Protein AF-A0A2N3GAR2-F1 (afdb_monomer)

pLDDT: mean 76.85, std 23.76, range [30.92, 98.62]

Sequence (219 aa):
MNLSKLIAALVAAAVTAAIFAPATLAVPARAKSQRHRASERLEIPKDPAALAASNTDMPHDAGLPGDGSNNLQFDLFRDGDIILGFDAWTVGHAGVLDGTRNISAYTYCVWSAIKSGAACVTLEQGGKYRHYDWAFGLYVPGTTLAQRSAARRFVSYQAGEPYVLASAKTDFTRWYCSKLPWAGYKSQASRDLDSNGGYWVTPADLYNDAETRVFAAAN

Solvent-accessible surface area (backbone atoms only — not comparable to full-atom values): 12501 Å² total; per-residue (Å²): 133,84,89,68,84,83,84,78,84,90,88,86,90,80,90,76,88,81,74,84,70,80,82,76,78,73,73,63,71,72,64,55,61,57,55,50,59,65,66,66,67,54,88,70,77,74,54,72,77,58,47,72,72,66,74,58,75,78,65,89,76,52,79,51,90,64,88,45,42,30,74,63,77,68,85,84,65,43,45,34,26,36,38,38,27,30,42,67,87,50,77,46,42,25,22,24,26,40,39,92,46,65,79,49,49,86,29,66,19,22,42,28,31,40,93,48,85,86,46,9,19,39,71,37,38,49,47,60,45,28,59,15,18,32,26,36,32,31,42,56,75,99,57,52,68,67,31,27,41,41,14,36,47,53,46,61,72,44,58,37,42,45,54,36,82,88,45,51,73,85,41,92,77,42,30,30,22,31,44,44,48,31,51,15,32,38,74,48,60,74,39,78,46,41,58,80,71,58,70,61,46,46,37,60,21,45,65,69,9,92,57,39,42,67,65,44,74,26,85

Foldseek 3Di:
DDDDDDDDDDDDDDDDPPDPDPPPPPPPPVVVVLVVVLVVPPDDPLDVVLQVVLPPPDPPQCCDDFPQFKDWDCPNDHQLKKKWAAANPDLTFIWGFQRSQSPDQQTQGTFFADQDPQWGGGTDRNVNSRRGRKMFIKDFPPDDSQLSNQLNVQSVVCTRQEADPPDWLPDPRYDHGQSSSQVSCCVRVVDHQAQPPDRDRTSSSNSNGPRMGTSIMID

Structure (mmCIF, N/CA/C/O backbone):
data_AF-A0A2N3GAR2-F1
#
_entry.id   AF-A0A2N3GAR2-F1
#
loop_
_atom_site.group_PDB
_atom_site.id
_atom_site.type_symbol
_atom_site.label_atom_id
_atom_site.label_alt_id
_atom_site.label_comp_id
_atom_site.label_asym_id
_atom_site.label_entity_id
_atom_site.label_seq_id
_atom_site.pdbx_PDB_ins_code
_atom_site.Cartn_x
_atom_site.Cartn_y
_atom_site.Cartn_z
_atom_site.occupancy
_atom_site.B_iso_or_equiv
_atom_site.auth_seq_id
_atom_site.auth_comp_id
_atom_site.auth_asym_id
_atom_site.auth_atom_id
_atom_site.pdbx_PDB_model_num
ATOM 1 N N . MET A 1 1 ? -12.489 67.174 -44.730 1.00 49.25 1 MET A N 1
ATOM 2 C CA . MET A 1 1 ? -11.830 66.901 -43.434 1.00 49.25 1 MET A CA 1
ATOM 3 C C . MET A 1 1 ? -12.848 66.218 -42.529 1.00 49.25 1 MET A C 1
ATOM 5 O O . MET A 1 1 ? -13.965 66.704 -42.477 1.00 49.25 1 MET A O 1
ATOM 9 N N . ASN A 1 2 ? -12.477 65.094 -41.907 1.00 40.31 2 ASN A N 1
ATOM 10 C CA . ASN A 1 2 ? -13.240 64.275 -40.946 1.00 40.31 2 ASN A CA 1
ATOM 11 C C . ASN A 1 2 ? -14.696 63.917 -41.304 1.00 40.31 2 ASN A C 1
ATOM 13 O O . ASN A 1 2 ? -15.652 64.616 -40.980 1.00 40.31 2 ASN A O 1
ATOM 17 N N . LEU A 1 3 ? -14.829 62.745 -41.931 1.00 38.38 3 LEU A N 1
ATOM 18 C CA . LEU A 1 3 ? -16.088 62.139 -42.344 1.00 38.38 3 LEU A CA 1
ATOM 19 C C . LEU A 1 3 ? -16.893 61.628 -41.129 1.00 38.38 3 LEU A C 1
ATOM 21 O O . LEU A 1 3 ? -16.597 60.590 -40.544 1.00 38.38 3 LEU A O 1
ATOM 25 N N . SER A 1 4 ? -17.927 62.395 -40.785 1.00 38.91 4 SER A N 1
ATOM 26 C CA . SER A 1 4 ? -19.240 61.919 -40.326 1.00 38.91 4 SER A CA 1
ATOM 27 C C . SER A 1 4 ? -19.311 60.890 -39.180 1.00 38.91 4 SER A C 1
ATOM 29 O O . SER A 1 4 ? -19.516 59.695 -39.392 1.00 38.91 4 SER A O 1
ATOM 31 N N . LYS A 1 5 ? -19.409 61.409 -37.949 1.00 43.56 5 LYS A N 1
ATOM 32 C CA . LYS A 1 5 ? -20.586 61.063 -37.126 1.00 43.56 5 LYS A CA 1
ATOM 33 C C . LYS A 1 5 ? -21.820 61.766 -37.733 1.00 43.56 5 LYS A C 1
ATOM 35 O O . LYS A 1 5 ? -21.651 62.812 -38.348 1.00 43.56 5 LYS A O 1
ATOM 40 N N . LEU A 1 6 ? -23.024 61.232 -37.490 1.00 40.97 6 LEU A N 1
ATOM 41 C CA . LEU A 1 6 ? -24.330 61.628 -38.067 1.00 40.97 6 LEU A CA 1
ATOM 42 C C . LEU A 1 6 ? -24.570 61.221 -39.537 1.00 40.97 6 LEU A C 1
ATOM 44 O O . LEU A 1 6 ? -24.343 62.016 -40.439 1.00 40.97 6 LEU A O 1
ATOM 48 N N . ILE A 1 7 ? -25.153 60.033 -39.738 1.00 42.19 7 ILE A N 1
ATOM 49 C CA . ILE A 1 7 ? -26.537 59.835 -40.238 1.00 42.19 7 ILE A CA 1
ATOM 50 C C . ILE A 1 7 ? -27.056 58.632 -39.420 1.00 42.19 7 ILE A C 1
ATOM 52 O O . ILE A 1 7 ? -26.464 57.562 -39.471 1.00 42.19 7 ILE A O 1
ATOM 56 N N . ALA A 1 8 ? -27.839 58.838 -38.359 1.00 36.25 8 ALA A N 1
ATOM 57 C CA . ALA A 1 8 ? -29.303 58.942 -38.357 1.00 36.25 8 ALA A CA 1
ATOM 58 C C . ALA A 1 8 ? -30.019 57.647 -38.816 1.00 36.25 8 ALA A C 1
ATOM 60 O O . ALA A 1 8 ? -29.749 57.111 -39.879 1.00 36.25 8 ALA A O 1
ATOM 61 N N . ALA A 1 9 ? -30.902 57.168 -37.937 1.00 34.44 9 ALA A N 1
ATOM 62 C CA . ALA A 1 9 ? -31.629 55.895 -37.915 1.00 34.44 9 ALA A CA 1
ATOM 63 C C . ALA A 1 9 ? -32.571 55.592 -39.110 1.00 34.44 9 ALA A C 1
ATOM 65 O O . ALA A 1 9 ? -32.772 56.451 -39.961 1.00 34.44 9 ALA A O 1
ATOM 66 N N . LEU A 1 10 ? -33.252 54.422 -39.031 1.00 33.06 10 LEU A N 1
ATOM 67 C CA . LEU A 1 10 ? -34.350 53.911 -39.899 1.00 33.06 10 LEU A CA 1
ATOM 68 C C . LEU A 1 10 ? -33.854 53.373 -41.271 1.00 33.06 10 LEU A C 1
ATOM 70 O O . LEU A 1 10 ? -32.956 53.966 -41.845 1.00 33.06 10 LEU A O 1
ATOM 74 N N . VAL A 1 11 ? -34.303 52.274 -41.906 1.00 32.00 11 VAL A N 1
ATOM 75 C CA . VAL A 1 11 ? -35.307 51.177 -41.745 1.00 32.00 11 VAL A CA 1
ATOM 76 C C . VAL A 1 11 ? -34.623 49.893 -42.325 1.00 32.00 11 VAL A C 1
ATOM 78 O O . VAL A 1 11 ? -33.740 50.043 -43.162 1.00 32.00 11 VAL A O 1
ATOM 81 N N . ALA A 1 12 ? -34.873 48.614 -41.983 1.00 34.59 12 ALA A N 1
ATOM 82 C CA . ALA A 1 12 ? -36.004 47.924 -41.342 1.00 34.59 12 ALA A CA 1
ATOM 83 C C . ALA A 1 12 ? -35.587 46.738 -40.427 1.00 34.59 12 ALA A C 1
ATOM 85 O O . ALA A 1 12 ? -34.414 46.436 -40.233 1.00 34.59 12 ALA A O 1
ATOM 86 N N . ALA A 1 13 ? -36.602 46.035 -39.919 1.00 36.94 13 ALA A N 1
ATOM 87 C CA . ALA A 1 13 ? -36.579 44.732 -39.269 1.00 36.94 13 ALA A CA 1
ATOM 88 C C . ALA A 1 13 ? -36.466 43.535 -40.243 1.00 36.94 13 ALA A C 1
ATOM 90 O O . ALA A 1 13 ? -37.148 43.496 -41.265 1.00 36.94 13 ALA A O 1
ATOM 91 N N . ALA A 1 14 ? -35.728 42.497 -39.838 1.00 37.94 14 ALA A N 1
ATOM 92 C CA . ALA A 1 14 ? -35.925 41.120 -40.294 1.00 37.94 14 ALA A CA 1
ATOM 93 C C . ALA A 1 14 ? -35.689 40.168 -39.110 1.00 37.94 14 ALA A C 1
ATOM 95 O O . ALA A 1 14 ? -34.565 39.979 -38.647 1.00 37.94 14 ALA A O 1
ATOM 96 N N . VAL A 1 15 ? -36.781 39.624 -38.574 1.00 40.25 15 VAL A N 1
ATOM 97 C CA . VAL A 1 15 ? -36.770 38.670 -37.461 1.00 40.25 15 VAL A CA 1
ATOM 98 C C . VAL A 1 15 ? -36.319 37.303 -37.963 1.00 40.25 15 VAL A C 1
ATOM 100 O O . VAL A 1 15 ? -37.004 36.718 -38.796 1.00 40.25 15 VAL A O 1
ATOM 103 N N . THR A 1 16 ? -35.288 36.731 -37.340 1.00 40.97 16 THR A N 1
ATOM 104 C CA . THR A 1 16 ? -35.188 35.270 -37.228 1.00 40.97 16 THR A CA 1
ATOM 105 C C . THR A 1 16 ? -34.639 34.901 -35.856 1.00 40.97 16 THR A C 1
ATOM 107 O O . THR A 1 16 ? -33.450 35.046 -35.579 1.00 40.97 16 THR A O 1
ATOM 110 N N . ALA A 1 17 ? -35.519 34.430 -34.973 1.00 39.47 17 ALA A N 1
ATOM 111 C CA . ALA A 1 17 ? -35.124 33.917 -33.670 1.00 39.47 17 ALA A CA 1
ATOM 112 C C . ALA A 1 17 ? -34.392 32.576 -33.846 1.00 39.47 17 ALA A C 1
ATOM 114 O O . ALA A 1 17 ? -35.021 31.528 -33.992 1.00 39.47 17 ALA A O 1
ATOM 115 N N . ALA A 1 18 ? -33.059 32.604 -33.817 1.00 40.09 18 ALA A N 1
ATOM 116 C CA . ALA A 1 18 ? -32.258 31.399 -33.643 1.00 40.09 18 ALA A CA 1
ATOM 117 C C . ALA A 1 18 ? -32.426 30.912 -32.195 1.00 40.09 18 ALA A C 1
ATOM 119 O O . ALA A 1 18 ? -31.746 31.370 -31.277 1.00 40.09 18 ALA A O 1
ATOM 120 N N . ILE A 1 19 ? -33.393 30.016 -31.995 1.00 45.00 19 ILE A N 1
ATOM 121 C CA . ILE A 1 19 ? -33.658 29.366 -30.713 1.00 45.00 19 ILE A CA 1
ATOM 122 C C . ILE A 1 19 ? -32.384 28.636 -30.276 1.00 45.00 19 ILE A C 1
ATOM 124 O O . ILE A 1 19 ? -31.970 27.667 -30.913 1.00 45.00 19 ILE A O 1
ATOM 128 N N . PHE A 1 20 ? -31.785 29.072 -29.165 1.00 41.59 20 PHE A N 1
ATOM 129 C CA . PHE A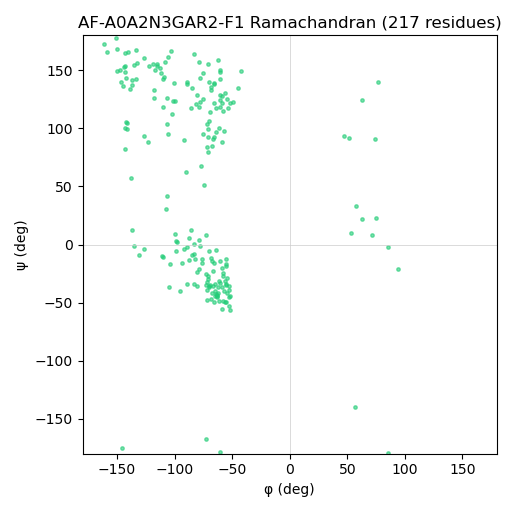 1 20 ? -30.765 28.297 -28.460 1.00 41.59 20 PHE A CA 1
ATOM 130 C C . PHE A 1 20 ? -31.425 27.054 -27.851 1.00 41.59 20 PHE A C 1
ATOM 132 O O . PHE A 1 20 ? -31.821 27.038 -26.686 1.00 41.59 20 PHE A O 1
ATOM 139 N N . ALA A 1 21 ? -31.544 25.994 -28.647 1.00 44.75 21 ALA A N 1
ATOM 140 C CA . ALA A 1 21 ? -31.732 24.661 -28.107 1.00 44.75 21 ALA A CA 1
ATOM 141 C C . ALA A 1 21 ? -30.443 24.287 -27.352 1.00 44.75 21 ALA A C 1
ATOM 143 O O . ALA A 1 21 ? -29.370 24.290 -27.965 1.00 44.75 21 ALA A O 1
ATOM 144 N N . PRO A 1 22 ? -30.492 23.970 -26.045 1.00 41.00 22 PRO A N 1
ATOM 145 C CA . PRO A 1 22 ? -29.335 23.398 -25.383 1.00 41.00 22 PRO A CA 1
ATOM 146 C C . PRO A 1 22 ? -29.061 22.046 -26.038 1.00 41.00 22 PRO A C 1
ATOM 148 O O . PRO A 1 22 ? -29.897 21.143 -25.983 1.00 41.00 22 PRO A O 1
ATOM 151 N N . ALA A 1 23 ? -27.894 21.908 -26.667 1.00 41.78 23 ALA A N 1
ATOM 152 C CA . ALA A 1 23 ? -27.431 20.624 -27.161 1.00 41.78 23 ALA A CA 1
ATOM 153 C C . ALA A 1 23 ? -27.282 19.683 -25.960 1.00 41.78 23 ALA A C 1
ATOM 155 O O . ALA A 1 23 ? -26.303 19.748 -25.211 1.00 41.78 23 ALA A O 1
ATOM 156 N N . THR A 1 24 ? -28.276 18.820 -25.756 1.00 44.91 24 THR A N 1
ATOM 157 C CA . THR A 1 24 ? -28.209 17.732 -24.791 1.00 44.91 24 THR A CA 1
ATOM 158 C C . THR A 1 24 ? -27.138 16.766 -25.271 1.00 44.91 24 THR A C 1
ATOM 160 O O . THR A 1 24 ? -27.390 15.861 -26.063 1.00 44.91 24 THR A O 1
ATOM 163 N N . LEU A 1 25 ? -25.909 16.974 -24.791 1.00 44.06 25 LEU A N 1
ATOM 164 C CA . LEU A 1 25 ? -24.832 16.004 -24.911 1.00 44.06 25 LEU A CA 1
ATOM 165 C C . LEU A 1 25 ? -25.313 14.707 -24.264 1.00 44.06 25 LEU A C 1
ATOM 167 O O . LEU A 1 25 ? -25.290 14.549 -23.041 1.00 44.06 25 LEU A O 1
ATOM 171 N N . ALA A 1 26 ? -25.790 13.792 -25.105 1.00 42.31 26 ALA A N 1
ATOM 172 C CA . ALA A 1 26 ? -26.204 12.470 -24.698 1.00 42.31 26 ALA A CA 1
ATOM 173 C C . ALA A 1 26 ? -24.959 11.746 -24.182 1.00 42.31 26 ALA A C 1
ATOM 175 O O . ALA A 1 26 ? -24.159 11.226 -24.959 1.00 42.31 26 ALA A O 1
ATOM 176 N N . VAL A 1 27 ? -24.775 11.755 -22.858 1.00 43.62 27 VAL A N 1
ATOM 177 C CA . VAL A 1 27 ? -23.713 10.995 -22.196 1.00 43.62 27 VAL A CA 1
ATOM 178 C C . VAL A 1 27 ? -23.854 9.546 -22.664 1.00 43.62 27 VAL A C 1
ATOM 180 O O . VAL A 1 27 ? -24.900 8.942 -22.403 1.00 43.62 27 VAL A O 1
ATOM 183 N N . PRO A 1 28 ? -22.856 8.971 -23.360 1.00 39.78 28 PRO A N 1
ATOM 184 C CA . PRO A 1 28 ? -23.000 7.642 -23.929 1.00 39.78 28 PRO A CA 1
ATOM 185 C C . PRO A 1 28 ? -23.294 6.643 -22.809 1.00 39.78 28 PRO A C 1
ATOM 187 O O . PRO A 1 28 ? -22.561 6.562 -21.818 1.00 39.78 28 PRO A O 1
ATOM 190 N N . ALA A 1 29 ? -24.368 5.863 -22.974 1.00 43.16 29 ALA A N 1
ATOM 191 C CA . ALA A 1 29 ? -24.931 4.987 -21.938 1.00 43.16 29 ALA A CA 1
ATOM 192 C C . ALA A 1 29 ? -23.917 3.985 -21.337 1.00 43.16 29 ALA A C 1
ATOM 194 O O . ALA A 1 29 ? -24.093 3.503 -20.216 1.00 43.16 29 ALA A O 1
ATOM 195 N N . ARG A 1 30 ? -22.805 3.745 -22.043 1.00 42.06 30 ARG A N 1
ATOM 196 C CA . ARG A 1 30 ? -21.642 2.957 -21.611 1.00 42.06 30 ARG A CA 1
ATOM 197 C C . ARG A 1 30 ? -21.030 3.423 -20.277 1.00 42.06 30 ARG A C 1
ATOM 199 O O . ARG A 1 30 ? -20.504 2.595 -19.541 1.00 42.06 30 ARG A O 1
ATOM 206 N N . ALA A 1 31 ? -21.133 4.709 -19.927 1.00 40.84 31 ALA A N 1
ATOM 207 C CA . ALA A 1 31 ? -20.569 5.245 -18.682 1.00 40.84 31 ALA A CA 1
ATOM 208 C C . ALA A 1 31 ? -21.339 4.830 -17.409 1.00 40.84 31 ALA A C 1
ATOM 210 O O . ALA A 1 31 ? -20.753 4.788 -16.325 1.00 40.84 31 ALA A O 1
ATOM 211 N N . LYS A 1 32 ? -22.641 4.510 -17.509 1.00 34.38 32 LYS A N 1
ATOM 212 C CA . LYS A 1 32 ? -23.443 4.079 -16.347 1.00 34.38 32 LYS A CA 1
ATOM 213 C C . LYS A 1 32 ? -23.238 2.599 -16.002 1.00 34.38 32 LYS A C 1
ATOM 215 O O . LYS A 1 32 ? -23.188 2.271 -14.819 1.00 34.38 32 LYS A O 1
ATOM 220 N N . SER A 1 33 ? -23.048 1.718 -16.990 1.00 38.66 33 SER A N 1
ATOM 221 C CA . SER A 1 33 ? -22.889 0.275 -16.732 1.00 38.66 33 SER A CA 1
ATOM 222 C C . SER A 1 33 ? -21.573 -0.076 -16.026 1.00 38.66 33 SER A C 1
ATOM 224 O O . SER A 1 33 ? -21.561 -0.945 -15.154 1.00 38.66 33 SER A O 1
ATOM 226 N N . GLN A 1 34 ? -20.476 0.633 -16.322 1.00 38.81 34 GLN A N 1
ATOM 227 C CA . GLN A 1 34 ? -19.206 0.442 -15.608 1.00 38.81 34 GLN A CA 1
ATOM 228 C C . GLN A 1 34 ? -19.258 0.948 -14.158 1.00 38.81 34 GLN A C 1
ATOM 230 O O . GLN A 1 34 ? -18.709 0.295 -13.272 1.00 38.81 34 GLN A O 1
ATOM 235 N N . ARG A 1 35 ? -19.959 2.062 -13.889 1.00 37.41 35 ARG A N 1
ATOM 236 C CA . ARG A 1 35 ? -20.128 2.571 -12.516 1.00 37.41 35 ARG A CA 1
ATOM 237 C C . ARG A 1 35 ? -20.930 1.607 -11.637 1.00 37.41 35 ARG A C 1
ATOM 239 O O . ARG A 1 35 ? -20.527 1.390 -10.501 1.00 37.41 35 ARG A O 1
ATOM 246 N N . HIS A 1 36 ? -21.985 0.981 -12.168 1.00 30.92 36 HIS A N 1
ATOM 247 C CA . HIS A 1 36 ? -22.754 -0.019 -11.416 1.00 30.92 36 HIS A CA 1
ATOM 248 C C . HIS A 1 36 ? -21.939 -1.279 -11.082 1.00 30.92 36 HIS A C 1
ATOM 250 O O . HIS A 1 36 ? -21.936 -1.695 -9.925 1.00 30.92 36 HIS A O 1
ATOM 256 N N . ARG A 1 37 ? -21.163 -1.833 -12.030 1.00 39.41 37 ARG A N 1
ATOM 257 C CA . ARG A 1 37 ? -20.310 -3.008 -11.749 1.00 39.41 37 ARG A CA 1
ATOM 258 C C . ARG A 1 37 ? -19.244 -2.759 -10.676 1.00 39.41 37 ARG A C 1
ATOM 260 O O . ARG A 1 37 ? -18.907 -3.685 -9.946 1.00 39.41 37 ARG A O 1
ATOM 267 N N . ALA A 1 38 ? -18.725 -1.535 -10.559 1.00 42.41 38 ALA A N 1
ATOM 268 C CA . ALA A 1 38 ? -17.758 -1.191 -9.515 1.00 42.41 38 ALA A CA 1
ATOM 269 C C . ALA A 1 38 ? -18.390 -1.146 -8.108 1.00 42.41 38 ALA A C 1
ATOM 271 O O . ALA A 1 38 ? -17.746 -1.548 -7.144 1.00 42.41 38 ALA A O 1
ATOM 272 N N . SER A 1 39 ? -19.647 -0.699 -7.989 1.00 39.16 39 SER A N 1
ATOM 273 C CA . SER A 1 39 ? -20.393 -0.682 -6.717 1.00 39.16 39 SER A CA 1
ATOM 274 C C . SER A 1 39 ? -21.013 -2.030 -6.332 1.00 39.16 39 SER A C 1
ATOM 276 O O . SER A 1 39 ? -21.273 -2.264 -5.158 1.00 39.16 39 SER A O 1
ATOM 278 N N . GLU A 1 40 ? -21.262 -2.909 -7.304 1.00 39.66 40 GLU A N 1
ATOM 279 C CA . GLU A 1 40 ? -21.946 -4.196 -7.102 1.00 39.66 40 GLU A CA 1
ATOM 280 C C . GLU A 1 40 ? -20.986 -5.349 -6.761 1.00 39.66 40 GLU A C 1
ATOM 282 O O . GLU A 1 40 ? -21.420 -6.442 -6.402 1.00 39.66 40 GLU A O 1
ATOM 287 N N . ARG A 1 41 ? -19.669 -5.091 -6.726 1.00 47.00 41 ARG A N 1
ATOM 288 C CA . ARG A 1 41 ? -18.697 -5.929 -5.996 1.00 47.00 41 ARG A CA 1
ATOM 289 C C . ARG A 1 41 ? -18.829 -5.687 -4.478 1.00 47.00 41 ARG A C 1
ATOM 291 O O . ARG A 1 41 ? -17.844 -5.396 -3.798 1.00 47.00 41 ARG A O 1
ATOM 298 N N . LEU A 1 42 ? -20.075 -5.797 -3.997 1.00 44.84 42 LEU A N 1
ATOM 299 C CA . LEU A 1 42 ? -20.496 -5.852 -2.597 1.00 44.84 42 LEU A CA 1
ATOM 300 C C . LEU A 1 42 ? -19.549 -6.760 -1.815 1.00 44.84 42 LEU A C 1
ATOM 302 O O . LEU A 1 42 ? -18.970 -7.688 -2.383 1.00 44.84 42 LEU A O 1
ATOM 306 N N . GLU A 1 43 ? -19.369 -6.454 -0.531 1.00 52.28 43 GLU A N 1
ATOM 307 C CA . GLU A 1 43 ? -18.377 -7.086 0.339 1.00 52.28 43 GLU A CA 1
ATOM 308 C C . GLU A 1 43 ? -18.597 -8.603 0.421 1.00 52.28 43 GLU A C 1
ATOM 310 O O . GLU A 1 43 ? -19.290 -9.099 1.304 1.00 52.28 43 GLU A O 1
ATOM 315 N N . ILE A 1 44 ? -17.993 -9.349 -0.513 1.00 48.28 44 ILE A N 1
ATOM 316 C CA . ILE A 1 44 ? -17.858 -10.798 -0.403 1.00 48.28 44 ILE A CA 1
ATOM 317 C C . ILE A 1 44 ? -17.087 -11.023 0.898 1.00 48.28 44 ILE A C 1
ATOM 319 O O . ILE A 1 44 ? -15.979 -10.480 1.011 1.00 48.28 44 ILE A O 1
ATOM 323 N N . PRO A 1 45 ? -17.646 -11.769 1.869 1.00 52.94 45 PRO A N 1
ATOM 324 C CA . PRO A 1 45 ? -16.936 -12.094 3.092 1.00 52.94 45 PRO A CA 1
ATOM 325 C C . PRO A 1 45 ? -15.577 -12.684 2.731 1.00 52.94 45 PRO A C 1
ATOM 327 O O . PRO A 1 45 ? -15.491 -13.650 1.973 1.00 52.94 45 PRO A O 1
ATOM 330 N N . LYS A 1 46 ? -14.510 -12.052 3.219 1.00 64.94 46 LYS A N 1
ATOM 331 C CA . LYS A 1 46 ? -13.148 -12.541 3.020 1.00 64.94 46 LYS A CA 1
ATOM 332 C C . LYS A 1 46 ? -13.012 -13.799 3.864 1.00 64.94 46 LYS A C 1
ATOM 334 O O . LYS A 1 46 ? -13.064 -13.715 5.086 1.00 64.94 46 LYS A O 1
ATOM 339 N N . ASP A 1 47 ? -13.003 -14.940 3.181 1.00 49.97 47 ASP A N 1
ATOM 340 C CA . ASP A 1 47 ? -13.388 -16.228 3.754 1.00 49.97 47 ASP A CA 1
ATOM 341 C C . ASP A 1 47 ? -12.496 -16.631 4.947 1.00 49.97 47 ASP A C 1
ATOM 343 O O . ASP A 1 47 ? -11.293 -16.844 4.759 1.00 49.97 47 ASP A O 1
ATOM 347 N N . PRO A 1 48 ? -13.068 -16.797 6.158 1.00 47.19 48 PRO A N 1
ATOM 348 C CA . PRO A 1 48 ? -12.368 -17.332 7.323 1.00 47.19 48 PRO A CA 1
ATOM 349 C C . PRO A 1 48 ? -11.703 -18.704 7.124 1.00 47.19 48 PRO A C 1
ATOM 351 O O . PRO A 1 48 ? -10.830 -19.056 7.914 1.00 47.19 48 PRO A O 1
ATOM 354 N N . ALA A 1 49 ? -12.055 -19.472 6.090 1.00 39.78 49 ALA A N 1
ATOM 355 C CA . ALA A 1 49 ? -11.364 -20.719 5.762 1.00 39.78 49 ALA A CA 1
ATOM 356 C C . ALA A 1 49 ? -9.956 -20.494 5.172 1.00 39.78 49 ALA A C 1
ATOM 358 O O . ALA A 1 49 ? -9.049 -21.278 5.450 1.00 39.78 49 ALA A O 1
ATOM 359 N N . ALA A 1 50 ? -9.729 -19.399 4.432 1.00 42.56 50 ALA A N 1
ATOM 360 C CA . ALA A 1 50 ? -8.385 -19.016 3.984 1.00 42.56 50 ALA A CA 1
ATOM 361 C C . ALA A 1 50 ? -7.513 -18.505 5.152 1.00 42.56 50 ALA A C 1
ATOM 363 O O . ALA A 1 50 ? -6.293 -18.669 5.134 1.00 42.56 50 ALA A O 1
ATOM 364 N N . LEU A 1 51 ? -8.143 -17.946 6.195 1.00 47.03 51 LEU A N 1
ATOM 365 C CA . LEU A 1 51 ? -7.478 -17.422 7.397 1.00 47.03 51 LEU A CA 1
ATOM 366 C C . LEU A 1 51 ? -6.811 -18.495 8.282 1.00 47.03 51 LEU A C 1
ATOM 368 O O . LEU A 1 51 ? -6.019 -18.141 9.152 1.00 47.03 51 LEU A O 1
ATOM 372 N N . ALA A 1 52 ? -7.094 -19.788 8.092 1.00 37.81 52 ALA A N 1
ATOM 373 C CA . ALA A 1 52 ? -6.478 -20.851 8.895 1.00 37.81 52 ALA A CA 1
ATOM 374 C C . ALA A 1 52 ? -5.040 -21.203 8.461 1.00 37.81 52 ALA A C 1
ATOM 376 O O . ALA A 1 52 ? -4.284 -21.753 9.258 1.00 37.81 52 ALA A O 1
ATOM 377 N N . ALA A 1 53 ? -4.654 -20.883 7.220 1.00 37.19 53 ALA A N 1
ATOM 378 C CA . ALA A 1 53 ? -3.329 -21.196 6.675 1.00 37.19 53 ALA A CA 1
ATOM 379 C C . ALA A 1 53 ? -2.302 -20.059 6.844 1.00 37.19 53 ALA A C 1
ATOM 381 O O . ALA A 1 53 ? -1.109 -20.303 6.711 1.00 37.19 53 ALA A O 1
ATOM 382 N N . SER A 1 54 ? -2.742 -18.830 7.141 1.00 41.84 54 SER A N 1
ATOM 383 C CA . SER A 1 54 ? -1.885 -17.630 7.184 1.00 41.84 54 SER A CA 1
ATOM 384 C C . SER A 1 54 ? -1.413 -17.216 8.583 1.00 41.84 54 SER A C 1
ATOM 386 O O . SER A 1 54 ? -0.754 -16.192 8.719 1.00 41.84 54 SER A O 1
ATOM 388 N N . ASN A 1 55 ? -1.749 -17.985 9.623 1.00 37.62 55 ASN A N 1
ATOM 389 C CA . ASN A 1 55 ? -1.176 -17.818 10.966 1.00 37.62 55 ASN A CA 1
ATOM 390 C C . ASN A 1 55 ? 0.150 -18.585 11.135 1.00 37.62 55 ASN A C 1
ATOM 392 O O . ASN A 1 55 ? 0.630 -18.745 12.253 1.00 37.62 55 ASN A O 1
ATOM 396 N N . THR A 1 56 ? 0.749 -19.066 10.042 1.00 42.06 56 THR A N 1
ATOM 397 C CA . THR A 1 56 ? 2.194 -19.298 10.021 1.00 42.06 56 THR A CA 1
ATOM 398 C C . THR A 1 56 ? 2.879 -17.963 10.271 1.00 42.06 56 THR A C 1
ATOM 400 O O . THR A 1 56 ? 2.561 -16.989 9.580 1.00 42.06 56 THR A O 1
ATOM 403 N N . ASP A 1 57 ? 3.802 -17.926 11.232 1.00 45.72 57 ASP A N 1
ATOM 404 C CA . ASP A 1 57 ? 4.667 -16.771 11.455 1.00 45.72 57 ASP A CA 1
ATOM 405 C C . ASP A 1 57 ? 5.206 -16.265 10.114 1.00 45.72 57 ASP A C 1
ATOM 407 O O . ASP A 1 57 ? 5.661 -17.058 9.284 1.00 45.72 57 ASP A O 1
ATOM 411 N N . MET A 1 58 ? 5.172 -14.945 9.907 1.00 52.12 58 MET A N 1
ATOM 412 C CA . MET A 1 58 ? 6.010 -14.323 8.885 1.00 52.12 58 MET A CA 1
ATOM 413 C C . MET A 1 58 ? 7.432 -14.848 9.083 1.00 52.12 58 MET A C 1
ATOM 415 O O . MET A 1 58 ? 7.971 -14.659 10.179 1.00 52.12 58 MET A O 1
ATOM 419 N N . PRO A 1 59 ? 8.055 -15.475 8.072 1.00 49.84 59 PRO A N 1
ATOM 420 C CA . PRO A 1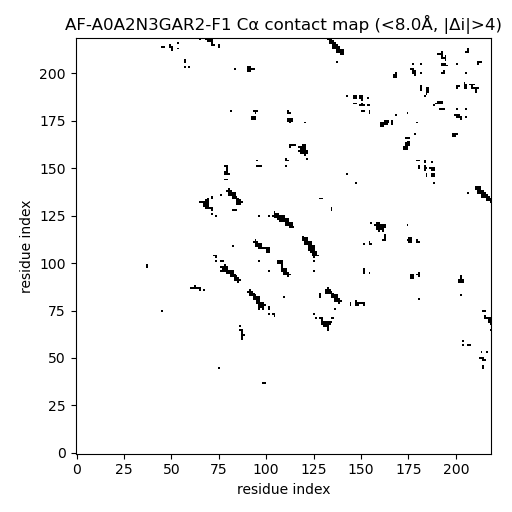 59 ? 9.430 -15.924 8.187 1.00 49.84 59 PRO A CA 1
ATOM 421 C C . PRO A 1 59 ? 10.368 -14.708 8.189 1.00 49.84 59 PRO A C 1
ATOM 423 O O . PRO A 1 59 ? 10.976 -14.374 7.176 1.00 49.84 59 PRO A O 1
ATOM 426 N N . HIS A 1 60 ? 10.485 -14.032 9.337 1.00 42.41 60 HIS A N 1
ATOM 427 C CA . HIS A 1 60 ? 11.412 -12.908 9.540 1.00 42.41 60 HIS A CA 1
ATOM 428 C C . HIS A 1 60 ? 12.874 -13.319 9.299 1.00 42.41 60 HIS A C 1
ATOM 430 O O . HIS A 1 60 ? 13.689 -12.465 8.980 1.00 42.41 60 HIS A O 1
ATOM 436 N N . ASP A 1 61 ? 13.163 -14.624 9.358 1.00 41.44 61 ASP A N 1
ATOM 437 C CA . ASP A 1 61 ? 14.423 -15.256 8.962 1.00 41.44 61 ASP A CA 1
ATOM 438 C C . ASP A 1 61 ? 14.153 -16.571 8.198 1.00 41.44 61 ASP A C 1
ATOM 440 O O . ASP A 1 61 ? 14.572 -17.643 8.631 1.00 41.44 61 ASP A O 1
ATOM 444 N N . ALA A 1 62 ? 13.401 -16.535 7.086 1.00 38.94 62 ALA A N 1
ATOM 445 C CA . ALA A 1 62 ? 13.053 -17.761 6.351 1.00 38.94 62 ALA A CA 1
ATOM 446 C C . ALA A 1 62 ? 14.287 -18.620 6.027 1.00 38.94 62 ALA A C 1
ATOM 448 O O . ALA A 1 62 ? 14.310 -19.820 6.299 1.00 38.94 62 ALA A O 1
ATOM 449 N N . GLY A 1 63 ? 15.273 -18.020 5.345 1.00 41.78 63 GLY A N 1
ATOM 450 C CA . GLY A 1 63 ? 16.350 -18.757 4.676 1.00 41.78 63 GLY A CA 1
ATOM 451 C C . GLY A 1 63 ? 15.851 -19.849 3.713 1.00 41.78 63 GLY A C 1
ATOM 452 O O . GLY A 1 63 ? 16.643 -20.674 3.258 1.00 41.78 63 GLY A O 1
ATOM 453 N N . LEU A 1 64 ? 14.543 -19.886 3.429 1.00 44.78 64 LEU A N 1
ATOM 454 C CA . LEU A 1 64 ? 13.892 -20.906 2.625 1.00 44.78 64 LEU A CA 1
ATOM 455 C C . LEU A 1 64 ? 14.128 -20.566 1.151 1.00 44.78 64 LEU A C 1
ATOM 457 O O . LEU A 1 64 ? 13.869 -19.431 0.751 1.00 44.78 64 LEU A O 1
ATOM 461 N N . PRO A 1 65 ? 14.622 -21.510 0.336 1.00 50.66 65 PRO A N 1
ATOM 462 C CA . PRO A 1 65 ? 14.827 -21.262 -1.081 1.00 50.66 65 PRO A CA 1
ATOM 463 C C . PRO A 1 65 ? 13.475 -21.125 -1.792 1.00 50.66 65 PRO A C 1
ATOM 465 O O . PRO A 1 65 ? 12.732 -22.101 -1.897 1.00 50.66 65 PRO A O 1
ATOM 468 N N . GLY A 1 66 ? 13.188 -19.928 -2.300 1.00 57.91 66 GLY A N 1
ATOM 469 C CA . GLY A 1 66 ? 12.193 -19.693 -3.344 1.00 57.91 66 GLY A CA 1
ATOM 470 C C . GLY A 1 66 ? 12.864 -19.463 -4.704 1.00 57.91 66 GLY A C 1
ATOM 471 O O . GLY A 1 66 ? 14.086 -19.300 -4.790 1.00 57.91 66 GLY A O 1
ATOM 472 N N . ASP A 1 67 ? 12.078 -19.514 -5.782 1.00 69.12 67 ASP A N 1
ATOM 473 C CA . ASP A 1 67 ? 12.554 -19.303 -7.158 1.00 69.12 67 ASP A CA 1
ATOM 474 C C . ASP A 1 67 ? 12.274 -17.885 -7.698 1.00 69.12 67 ASP A C 1
ATOM 476 O O . ASP A 1 67 ? 12.495 -17.609 -8.882 1.00 69.12 67 ASP A O 1
ATOM 480 N N . GLY A 1 68 ? 11.827 -16.972 -6.830 1.00 78.44 68 GLY A N 1
ATOM 481 C CA . GLY A 1 68 ? 11.384 -15.631 -7.188 1.00 78.44 68 GLY A CA 1
ATOM 482 C C . GLY A 1 68 ? 10.009 -15.602 -7.853 1.00 78.44 68 GLY A C 1
ATOM 483 O O . GLY A 1 68 ? 9.735 -14.664 -8.608 1.00 78.44 68 GLY A O 1
ATOM 484 N N . SER A 1 69 ? 9.153 -16.612 -7.648 1.00 86.25 69 SER A N 1
ATOM 485 C CA . SER A 1 69 ? 7.812 -16.639 -8.233 1.00 86.25 69 SER A CA 1
ATOM 486 C C . SER A 1 69 ? 6.721 -17.264 -7.357 1.00 86.25 69 SER A C 1
ATOM 488 O O . SER A 1 69 ? 6.970 -18.135 -6.533 1.00 86.25 69 SER A O 1
ATOM 490 N N . ASN A 1 70 ? 5.476 -16.822 -7.574 1.00 88.50 70 ASN A N 1
ATOM 491 C CA . ASN A 1 70 ? 4.283 -17.373 -6.925 1.00 88.50 70 ASN A CA 1
ATOM 492 C C . ASN A 1 70 ? 3.031 -17.256 -7.816 1.00 88.50 70 ASN A C 1
ATOM 494 O O . ASN A 1 70 ? 3.002 -16.524 -8.811 1.00 88.50 70 ASN A O 1
ATOM 498 N N . ASN A 1 71 ? 1.944 -17.935 -7.434 1.00 89.19 71 ASN A N 1
ATOM 499 C CA . ASN A 1 71 ? 0.682 -17.941 -8.188 1.00 89.19 71 ASN A CA 1
ATOM 500 C C . ASN A 1 71 ? -0.461 -17.123 -7.536 1.00 89.19 71 ASN A C 1
ATOM 502 O O . ASN A 1 71 ? -1.616 -17.561 -7.528 1.00 89.19 71 ASN A O 1
ATOM 506 N N . LEU A 1 72 ? -0.178 -15.929 -6.992 1.00 89.25 72 LEU A N 1
ATOM 507 C CA . LEU A 1 72 ? -1.192 -15.073 -6.352 1.00 89.25 72 LEU A CA 1
ATOM 508 C C . LEU A 1 72 ? -2.367 -14.740 -7.292 1.00 89.25 72 LEU A C 1
ATOM 510 O O . LEU A 1 72 ? -2.171 -14.275 -8.421 1.00 89.25 72 LEU A O 1
ATOM 514 N N . GLN A 1 73 ? -3.604 -14.922 -6.817 1.00 89.62 73 GLN A N 1
ATOM 515 C CA . GLN A 1 73 ? -4.830 -14.612 -7.566 1.00 89.62 73 GLN A CA 1
ATOM 516 C C . GLN A 1 73 ? -5.456 -13.279 -7.142 1.00 89.62 73 GLN A C 1
ATOM 518 O O . GLN A 1 73 ? -5.552 -12.960 -5.960 1.00 89.62 73 GLN A O 1
ATOM 523 N N . PHE A 1 74 ? -5.937 -12.511 -8.124 1.00 88.19 74 PHE A N 1
ATOM 524 C CA . PHE A 1 74 ? -6.418 -11.134 -7.933 1.00 88.19 74 PHE A CA 1
ATOM 525 C C . PHE A 1 74 ? -7.949 -11.020 -7.798 1.00 88.19 74 PHE A C 1
ATOM 527 O O . PHE A 1 74 ? -8.488 -9.922 -7.633 1.00 88.19 74 PHE A O 1
ATOM 534 N N . ASP A 1 75 ? -8.669 -12.145 -7.827 1.00 86.12 75 ASP A N 1
ATOM 535 C CA . ASP A 1 75 ? -10.136 -12.181 -7.908 1.00 86.12 75 ASP A CA 1
ATOM 536 C C . ASP A 1 75 ? -10.840 -11.727 -6.623 1.00 86.12 75 ASP A C 1
ATOM 538 O O . ASP A 1 75 ? -11.932 -11.145 -6.671 1.00 86.12 75 ASP A O 1
ATOM 542 N N . LEU A 1 76 ? -10.203 -11.938 -5.469 1.00 87.75 76 LEU A N 1
ATOM 543 C CA . LEU A 1 76 ? -10.705 -11.518 -4.157 1.00 87.75 76 LEU A CA 1
ATOM 544 C C . LEU A 1 76 ? -10.301 -10.082 -3.783 1.00 87.75 76 LEU A C 1
ATOM 546 O O . LEU A 1 76 ? -10.903 -9.504 -2.881 1.00 87.75 76 LEU A O 1
ATOM 550 N N . PHE A 1 77 ? -9.359 -9.472 -4.508 1.00 91.50 77 PHE A N 1
ATOM 551 C CA . PHE A 1 77 ? -8.885 -8.113 -4.236 1.00 91.50 77 PHE A CA 1
ATOM 552 C C . PHE A 1 77 ? -9.942 -7.041 -4.576 1.00 91.50 77 PHE A C 1
ATOM 554 O O . PHE A 1 77 ? -10.662 -7.118 -5.583 1.00 91.50 77 PHE A O 1
ATOM 561 N N . ARG A 1 78 ? -10.049 -6.028 -3.719 1.00 91.94 78 ARG A N 1
ATOM 562 C CA . ARG A 1 78 ? -11.025 -4.928 -3.710 1.00 91.94 78 ARG A CA 1
ATOM 563 C C . ARG A 1 78 ? -10.319 -3.587 -3.498 1.00 91.94 78 ARG A C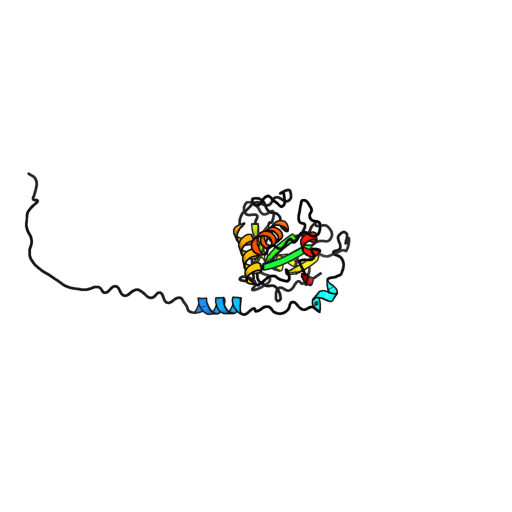 1
ATOM 565 O O . ARG A 1 78 ? -9.143 -3.531 -3.158 1.00 91.94 78 ARG A O 1
ATOM 572 N N . ASP A 1 79 ? -11.051 -2.497 -3.720 1.00 95.62 79 ASP A N 1
ATOM 573 C CA . ASP A 1 79 ? -10.500 -1.145 -3.609 1.00 95.62 79 ASP A CA 1
ATOM 574 C C . ASP A 1 79 ? -9.977 -0.862 -2.194 1.00 95.62 79 ASP A C 1
ATOM 576 O O . ASP A 1 79 ? -10.717 -1.004 -1.219 1.00 95.62 79 ASP A O 1
ATOM 580 N N . GLY A 1 80 ? -8.706 -0.469 -2.106 1.00 97.31 80 GLY A N 1
ATOM 581 C CA . GLY A 1 80 ? -8.000 -0.206 -0.854 1.00 97.31 80 GLY A CA 1
ATOM 582 C C . GLY A 1 80 ? -7.364 -1.421 -0.180 1.00 97.31 80 GLY A C 1
ATOM 583 O O . GLY A 1 80 ? -6.699 -1.232 0.837 1.00 97.31 80 GLY A O 1
ATOM 584 N N . ASP A 1 81 ? -7.508 -2.636 -0.711 1.00 97.56 81 ASP A N 1
ATOM 585 C CA . ASP A 1 81 ? -6.743 -3.778 -0.197 1.00 97.56 81 ASP A CA 1
ATOM 586 C C . ASP A 1 81 ? -5.238 -3.533 -0.346 1.00 97.56 81 ASP A C 1
ATOM 588 O O . ASP A 1 81 ? -4.781 -2.964 -1.342 1.00 97.56 81 ASP A O 1
ATOM 592 N N . ILE A 1 82 ? -4.469 -3.971 0.646 1.00 98.25 82 ILE A N 1
ATOM 593 C CA . ILE A 1 82 ? -3.010 -3.886 0.628 1.00 98.25 82 ILE A CA 1
ATOM 594 C C . ILE A 1 82 ? -2.485 -5.164 -0.023 1.00 98.25 82 ILE A C 1
ATOM 596 O O . ILE A 1 82 ? -3.002 -6.254 0.222 1.00 98.25 82 ILE A O 1
ATOM 600 N N . ILE A 1 83 ? -1.460 -5.032 -0.856 1.00 96.88 83 ILE A N 1
ATOM 601 C CA . ILE A 1 83 ? -0.721 -6.160 -1.414 1.00 96.88 83 ILE A CA 1
ATOM 602 C C . ILE A 1 83 ? 0.729 -6.092 -0.949 1.00 96.88 83 ILE A C 1
ATOM 604 O O . ILE A 1 83 ? 1.344 -5.023 -0.996 1.00 96.88 83 ILE A O 1
ATOM 608 N N . LEU A 1 84 ? 1.250 -7.225 -0.485 1.00 95.38 84 LEU A N 1
ATOM 609 C CA . LEU A 1 84 ? 2.633 -7.400 -0.055 1.00 95.38 84 LEU A CA 1
ATOM 610 C C . LEU A 1 84 ? 3.337 -8.431 -0.942 1.00 95.38 84 LEU A C 1
ATOM 612 O O . LEU A 1 84 ? 2.699 -9.366 -1.429 1.00 95.38 84 LEU A O 1
ATOM 616 N N . GLY A 1 85 ? 4.645 -8.270 -1.112 1.00 92.69 85 GLY A N 1
ATOM 617 C CA . GLY A 1 85 ? 5.542 -9.266 -1.697 1.00 92.69 85 GLY A CA 1
ATOM 618 C C . GLY A 1 85 ? 6.831 -9.347 -0.882 1.00 92.69 85 GLY A C 1
ATOM 619 O O . GLY A 1 85 ? 7.308 -8.311 -0.419 1.00 92.69 85 GLY A O 1
ATOM 620 N N . PHE A 1 86 ? 7.374 -10.544 -0.692 1.00 88.12 86 PHE A N 1
ATOM 621 C CA . PHE A 1 86 ? 8.601 -10.802 0.061 1.00 88.12 86 PHE A CA 1
ATOM 622 C C . PHE A 1 86 ? 9.467 -11.819 -0.679 1.00 88.12 86 PHE A C 1
ATOM 624 O O . PHE A 1 86 ? 8.958 -12.831 -1.152 1.00 88.12 86 PHE A O 1
ATOM 631 N N . ASP A 1 87 ? 10.769 -11.566 -0.725 1.00 83.06 87 ASP A N 1
ATOM 632 C CA . ASP A 1 87 ? 11.771 -12.551 -1.137 1.00 83.06 87 ASP A CA 1
ATOM 633 C C . ASP A 1 87 ? 12.512 -13.040 0.110 1.00 83.06 87 ASP A C 1
ATOM 635 O O . ASP A 1 87 ? 12.554 -12.326 1.116 1.00 83.06 87 ASP A O 1
ATOM 639 N N . ALA A 1 88 ? 13.183 -14.189 0.029 1.00 64.75 88 ALA A N 1
ATOM 640 C CA . ALA A 1 88 ? 13.875 -14.829 1.157 1.00 64.75 88 ALA A CA 1
ATOM 641 C C . ALA A 1 88 ? 14.918 -13.956 1.896 1.00 64.75 88 ALA A C 1
ATOM 643 O O . ALA A 1 88 ? 15.374 -14.335 2.974 1.00 64.75 88 ALA A O 1
ATOM 644 N N . TRP A 1 89 ? 15.301 -12.804 1.328 1.00 58.06 89 TRP A N 1
ATOM 645 C CA . TRP A 1 89 ? 16.325 -11.889 1.850 1.00 58.06 89 TRP A CA 1
ATOM 646 C C . TRP A 1 89 ? 15.944 -10.400 1.778 1.00 58.06 89 TRP A C 1
ATOM 648 O O . TRP A 1 89 ? 16.818 -9.540 1.926 1.00 58.06 89 TRP A O 1
ATOM 658 N N . THR A 1 90 ? 14.679 -10.055 1.505 1.00 66.38 90 THR A N 1
ATOM 659 C CA . THR A 1 90 ? 14.255 -8.649 1.371 1.00 66.38 90 THR A CA 1
ATOM 660 C C . THR A 1 90 ? 13.316 -8.211 2.491 1.00 66.38 90 THR A C 1
ATOM 662 O O . THR A 1 90 ? 12.525 -8.978 3.020 1.00 66.38 90 THR A O 1
ATOM 665 N N . VAL A 1 91 ? 13.343 -6.910 2.807 1.00 74.00 91 VAL A N 1
ATOM 666 C CA . VAL A 1 91 ? 12.375 -6.256 3.719 1.00 74.00 91 VAL A CA 1
ATOM 667 C C . VAL A 1 91 ? 10.941 -6.293 3.144 1.00 74.00 91 VAL A C 1
ATOM 669 O O . VAL A 1 91 ? 9.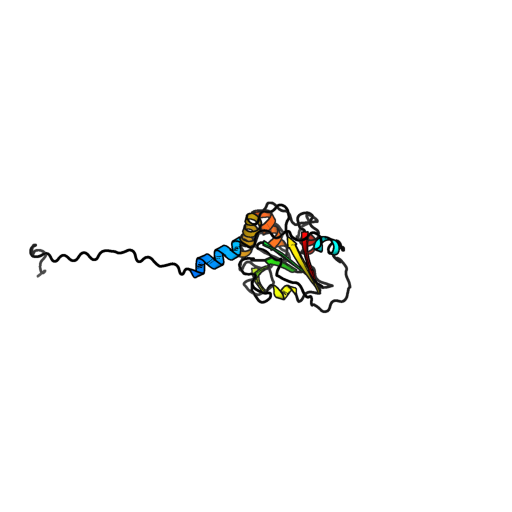987 -5.884 3.802 1.00 74.00 91 VAL A O 1
ATOM 672 N N . GLY A 1 92 ? 10.782 -6.787 1.913 1.00 88.38 92 GLY A N 1
ATOM 673 C CA . GLY A 1 92 ? 9.540 -6.859 1.166 1.00 88.38 92 GLY A CA 1
ATOM 674 C C . GLY A 1 92 ? 9.202 -5.584 0.395 1.00 88.38 92 GLY A C 1
ATOM 675 O O . GLY A 1 92 ? 9.910 -4.572 0.406 1.00 88.38 92 GLY A O 1
ATOM 676 N N . HIS A 1 93 ? 8.064 -5.640 -0.282 1.00 94.38 93 HIS A N 1
ATOM 677 C CA . HIS A 1 93 ? 7.446 -4.549 -1.020 1.00 94.38 93 HIS A CA 1
ATOM 678 C C . HIS A 1 93 ? 5.952 -4.494 -0.713 1.00 94.38 93 HIS A C 1
ATOM 680 O O . HIS A 1 93 ? 5.340 -5.499 -0.360 1.00 94.38 93 HIS A O 1
ATOM 686 N N . ALA A 1 94 ? 5.355 -3.314 -0.849 1.00 96.94 94 ALA A N 1
ATOM 687 C CA . ALA A 1 94 ? 3.974 -3.062 -0.465 1.00 96.94 94 ALA A CA 1
ATOM 688 C C . ALA A 1 94 ? 3.307 -2.027 -1.379 1.00 96.94 94 ALA A C 1
ATOM 690 O O . ALA A 1 94 ? 3.963 -1.131 -1.918 1.00 96.94 94 ALA A O 1
ATOM 691 N N . GLY A 1 95 ? 1.993 -2.154 -1.546 1.00 97.88 95 GLY A N 1
ATOM 692 C CA . GLY A 1 95 ? 1.169 -1.219 -2.306 1.00 97.88 95 GLY A CA 1
ATOM 693 C C . GLY A 1 95 ? -0.316 -1.344 -1.966 1.00 97.88 95 GLY A C 1
ATOM 694 O O . GLY A 1 95 ? -0.726 -2.247 -1.239 1.00 97.88 95 GLY A O 1
ATOM 695 N N . VAL A 1 96 ? -1.130 -0.429 -2.492 1.00 98.50 96 VAL A N 1
ATOM 696 C CA . VAL A 1 96 ? -2.589 -0.393 -2.299 1.00 98.50 96 VAL A CA 1
ATOM 697 C C . VAL A 1 96 ? -3.299 -0.566 -3.635 1.00 98.50 96 VAL A C 1
ATOM 699 O O . VAL A 1 96 ? -3.060 0.183 -4.585 1.00 98.50 96 VAL A O 1
ATOM 702 N N . LEU A 1 97 ? -4.204 -1.535 -3.710 1.00 97.81 97 LEU A N 1
ATOM 703 C CA . LEU A 1 97 ? -4.918 -1.879 -4.929 1.00 97.81 97 LEU A CA 1
ATOM 704 C C . LEU A 1 97 ? -6.065 -0.894 -5.225 1.00 97.81 97 LEU A C 1
ATOM 706 O O . LEU A 1 97 ? -7.008 -0.733 -4.449 1.00 97.81 97 LEU A O 1
ATOM 710 N N . ASP A 1 98 ? -6.004 -0.274 -6.402 1.00 97.50 98 ASP A N 1
ATOM 711 C CA . ASP A 1 98 ? -7.094 0.444 -7.054 1.00 97.50 98 ASP A CA 1
ATOM 712 C C . ASP A 1 98 ? -8.087 -0.569 -7.644 1.00 97.50 98 ASP A C 1
ATOM 714 O O . ASP A 1 98 ? -7.949 -1.073 -8.765 1.00 97.50 98 ASP A O 1
ATOM 718 N N . GLY A 1 99 ? -9.129 -0.863 -6.868 1.00 93.75 99 GLY A N 1
ATOM 719 C CA . GLY A 1 99 ? -10.163 -1.828 -7.229 1.00 93.75 99 GLY A CA 1
ATOM 720 C C . GLY A 1 99 ? -10.990 -1.396 -8.438 1.00 93.75 99 GLY A C 1
ATOM 721 O O . GLY A 1 99 ? -11.634 -2.239 -9.059 1.00 93.75 99 GLY A O 1
ATOM 722 N N . THR A 1 100 ? -10.936 -0.115 -8.821 1.00 92.19 100 THR A N 1
ATOM 723 C CA . THR A 1 100 ? -11.587 0.389 -10.041 1.00 92.19 100 THR A CA 1
ATOM 724 C C . THR A 1 100 ? -10.824 0.011 -11.316 1.00 92.19 100 THR A C 1
ATOM 726 O O . THR A 1 100 ? -11.393 0.062 -12.407 1.00 92.19 100 THR A O 1
ATOM 729 N N . ARG A 1 101 ? -9.558 -0.414 -11.176 1.00 92.88 101 ARG A N 1
ATOM 730 C CA . ARG A 1 101 ? -8.669 -0.857 -12.262 1.00 92.88 101 ARG A CA 1
ATOM 731 C C . ARG A 1 101 ? -8.385 -2.359 -12.247 1.00 92.88 101 ARG A C 1
ATOM 733 O O . ARG A 1 101 ? -7.813 -2.859 -13.207 1.00 92.88 101 ARG A O 1
ATOM 740 N N . ASN A 1 102 ? -8.741 -3.089 -11.189 1.00 90.56 102 ASN A N 1
ATOM 741 C CA .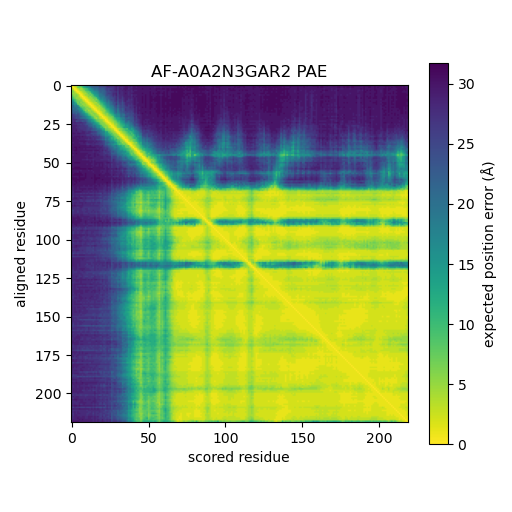 ASN A 1 102 ? -8.428 -4.515 -11.057 1.00 90.56 102 ASN A CA 1
ATOM 742 C C . ASN A 1 102 ? -9.271 -5.391 -12.012 1.00 90.56 102 ASN A C 1
ATOM 744 O O . ASN A 1 102 ? -10.323 -5.911 -11.634 1.00 90.56 102 ASN A O 1
ATOM 748 N N . ILE A 1 103 ? -8.805 -5.511 -13.260 1.00 87.88 103 ILE A N 1
ATOM 749 C CA . ILE A 1 103 ? -9.424 -6.293 -14.345 1.00 87.88 103 ILE A CA 1
ATOM 750 C C . ILE A 1 103 ? -8.647 -7.595 -14.600 1.00 87.88 103 ILE A C 1
ATOM 752 O O . ILE A 1 103 ? -9.246 -8.621 -14.911 1.00 87.88 103 ILE A O 1
ATOM 756 N N . SER A 1 104 ? -7.318 -7.557 -14.488 1.00 88.06 104 SER A N 1
ATOM 757 C CA . SER A 1 104 ? -6.421 -8.703 -14.665 1.00 88.06 104 SER A CA 1
ATOM 758 C C . SER A 1 104 ? -5.079 -8.446 -13.976 1.00 88.06 104 SER A C 1
ATOM 760 O O . SER A 1 104 ? -4.740 -7.293 -13.698 1.00 88.06 104 SER A O 1
ATOM 762 N N . ALA A 1 105 ? -4.271 -9.495 -13.792 1.00 86.94 105 ALA A N 1
ATOM 763 C CA . ALA A 1 105 ? -2.907 -9.371 -13.270 1.00 86.94 105 ALA A CA 1
ATOM 764 C C . ALA A 1 105 ? -2.033 -8.391 -14.088 1.00 86.94 105 ALA A C 1
ATOM 766 O O . ALA A 1 105 ? -1.234 -7.658 -13.520 1.00 86.94 105 ALA A O 1
ATOM 767 N N . TYR A 1 106 ? -2.223 -8.293 -15.406 1.00 88.94 106 TYR A N 1
ATOM 768 C CA . TYR A 1 106 ? -1.453 -7.376 -16.264 1.00 88.94 106 TYR A CA 1
ATOM 769 C C . TYR A 1 106 ? -1.918 -5.913 -16.194 1.00 88.94 106 TYR A C 1
ATOM 771 O O . TYR A 1 106 ? -1.357 -5.048 -16.867 1.00 88.94 106 TYR A O 1
ATOM 779 N N . THR A 1 107 ? -2.961 -5.607 -15.416 1.00 91.69 107 THR A N 1
ATOM 780 C CA . THR A 1 107 ? -3.479 -4.240 -15.317 1.00 91.69 107 THR A CA 1
ATOM 781 C C . THR A 1 107 ? -2.696 -3.435 -14.286 1.00 91.69 107 THR A C 1
ATOM 783 O O . THR A 1 107 ? -2.469 -3.897 -13.171 1.00 91.69 107 THR A O 1
ATOM 786 N N . TYR A 1 108 ? -2.332 -2.201 -14.645 1.00 96.31 108 TYR A N 1
ATOM 787 C CA . TYR A 1 108 ? -1.760 -1.206 -13.737 1.00 96.31 108 TYR A CA 1
ATOM 788 C C . TYR A 1 108 ? -2.803 -0.770 -12.698 1.00 96.31 108 TYR A C 1
ATOM 790 O O . TYR A 1 108 ? -3.608 0.135 -12.943 1.00 96.31 108 TYR A O 1
ATOM 798 N N . CYS A 1 109 ? -2.822 -1.464 -11.561 1.00 96.62 109 CYS A N 1
ATOM 799 C CA . CYS A 1 109 ? -3.857 -1.358 -10.534 1.00 96.62 109 CYS A CA 1
ATOM 800 C C . CYS A 1 109 ? -3.319 -1.284 -9.099 1.00 96.62 109 CYS A C 1
ATOM 802 O O . CYS A 1 109 ? -4.131 -1.141 -8.194 1.00 96.62 109 CYS A O 1
ATOM 804 N N . VAL A 1 110 ? -2.006 -1.338 -8.857 1.00 97.88 110 VAL A N 1
ATOM 805 C CA . VAL A 1 110 ? -1.435 -1.206 -7.504 1.00 97.88 110 VAL A CA 1
ATOM 806 C C . VAL A 1 110 ? -0.690 0.116 -7.384 1.00 97.88 110 VAL A C 1
ATOM 808 O O . VAL A 1 110 ? 0.273 0.334 -8.107 1.00 97.88 110 VAL A O 1
ATOM 811 N N . TRP A 1 111 ? -1.119 0.996 -6.481 1.00 98.06 111 TRP A N 1
ATOM 812 C CA . TRP A 1 111 ? -0.369 2.200 -6.120 1.00 98.06 111 TRP A CA 1
ATOM 813 C C . TRP A 1 111 ? 0.717 1.848 -5.107 1.00 98.06 111 TRP A C 1
ATOM 815 O O . TRP A 1 111 ? 0.407 1.369 -4.017 1.00 98.06 111 TRP A O 1
ATOM 825 N N . SER A 1 112 ? 1.974 2.115 -5.437 1.00 96.81 112 SER A N 1
ATOM 826 C CA . SER A 1 112 ? 3.112 1.875 -4.548 1.00 96.81 112 SER A CA 1
ATOM 827 C C . SER A 1 112 ? 4.158 2.979 -4.694 1.00 96.81 112 SER A C 1
ATOM 829 O O . SER A 1 112 ? 4.134 3.760 -5.646 1.00 96.81 112 SER A O 1
ATOM 831 N N . ALA A 1 113 ? 5.079 3.049 -3.732 1.00 95.62 113 ALA A N 1
ATOM 832 C CA . ALA A 1 113 ? 6.297 3.835 -3.855 1.00 95.62 113 ALA A CA 1
ATOM 833 C C . ALA A 1 113 ? 7.433 2.885 -4.237 1.00 95.62 113 ALA A C 1
ATOM 835 O O . ALA A 1 113 ? 7.709 1.935 -3.502 1.00 95.62 113 ALA A O 1
ATOM 836 N N . ILE A 1 114 ? 8.102 3.158 -5.354 1.00 90.81 114 ILE A N 1
ATOM 837 C CA . ILE A 1 114 ? 9.254 2.400 -5.848 1.00 90.81 114 ILE A CA 1
ATOM 838 C C . ILE A 1 114 ? 10.394 3.334 -6.252 1.00 90.81 114 ILE A C 1
ATOM 840 O O . ILE A 1 114 ? 10.193 4.496 -6.598 1.00 90.81 114 ILE A O 1
ATOM 844 N N . LYS A 1 115 ? 11.621 2.809 -6.247 1.00 83.69 115 LYS A N 1
ATOM 845 C CA . LYS A 1 115 ? 12.825 3.529 -6.679 1.00 83.69 115 LYS A CA 1
ATOM 846 C C . LYS A 1 115 ? 12.912 3.598 -8.216 1.00 83.69 115 LYS A C 1
ATOM 848 O O . LYS A 1 115 ? 13.794 2.981 -8.810 1.00 83.69 115 LYS A O 1
ATOM 853 N N . SER A 1 116 ? 12.002 4.330 -8.867 1.00 64.25 116 SER A N 1
ATOM 854 C CA . SER A 1 116 ? 11.930 4.458 -10.334 1.00 64.25 116 SER A CA 1
ATOM 855 C C . SER A 1 116 ? 12.010 5.910 -10.827 1.00 64.25 116 SER A C 1
ATOM 857 O O . SER A 1 116 ? 10.998 6.567 -11.068 1.00 64.25 116 SER A O 1
ATOM 859 N N . GLY A 1 117 ? 13.231 6.401 -11.052 1.00 63.78 117 GLY A N 1
ATOM 860 C CA . GLY A 1 117 ? 13.464 7.687 -11.718 1.00 63.78 117 GLY A CA 1
ATOM 861 C C . GLY A 1 117 ? 12.781 8.877 -11.031 1.00 63.78 117 GLY A C 1
ATOM 862 O O . GLY A 1 117 ? 12.781 8.982 -9.808 1.00 63.78 117 GLY A O 1
ATOM 863 N N . ALA A 1 118 ? 12.218 9.788 -11.831 1.00 58.59 118 ALA A N 1
ATOM 864 C CA . ALA A 1 118 ? 11.633 11.044 -11.351 1.00 58.59 118 ALA A CA 1
ATOM 865 C C . ALA A 1 118 ? 10.189 10.930 -10.817 1.00 58.59 118 ALA A C 1
ATOM 867 O O . ALA A 1 118 ? 9.712 11.879 -10.208 1.00 58.59 118 ALA A O 1
ATOM 868 N N . ALA A 1 119 ? 9.496 9.809 -11.046 1.00 77.62 119 ALA A N 1
ATOM 869 C CA . ALA A 1 119 ? 8.119 9.586 -10.604 1.00 77.62 119 ALA A CA 1
ATOM 870 C C . ALA A 1 119 ? 8.057 8.271 -9.818 1.00 77.62 119 ALA A C 1
ATOM 872 O O . ALA A 1 119 ? 7.968 7.185 -10.391 1.00 77.62 119 ALA A O 1
ATOM 873 N N . CYS A 1 120 ? 8.197 8.389 -8.501 1.00 90.81 120 CYS A N 1
ATOM 874 C CA . CYS A 1 120 ? 8.501 7.262 -7.624 1.00 90.81 120 CYS A CA 1
ATOM 875 C C . CYS A 1 120 ? 7.256 6.627 -6.987 1.00 90.81 120 CYS A C 1
ATOM 877 O O . CYS A 1 120 ? 7.168 5.402 -6.913 1.00 90.81 120 CYS A O 1
ATOM 879 N N . VAL A 1 121 ? 6.267 7.423 -6.568 1.00 96.25 121 VAL A N 1
ATOM 880 C CA . VAL A 1 121 ? 4.915 6.897 -6.332 1.00 96.25 121 VAL A CA 1
ATOM 881 C C . VAL A 1 121 ? 4.206 6.744 -7.672 1.00 96.25 121 VAL A C 1
ATOM 883 O O . VAL A 1 121 ? 3.990 7.726 -8.385 1.00 96.25 121 VAL A O 1
ATOM 886 N N . THR A 1 122 ? 3.838 5.518 -8.025 1.00 96.50 122 THR A N 1
ATOM 887 C CA . THR A 1 122 ? 3.276 5.196 -9.340 1.00 96.50 122 THR A CA 1
ATOM 888 C C . THR A 1 122 ? 2.327 4.000 -9.269 1.00 96.50 122 THR A C 1
ATOM 890 O O . THR A 1 122 ? 2.111 3.414 -8.207 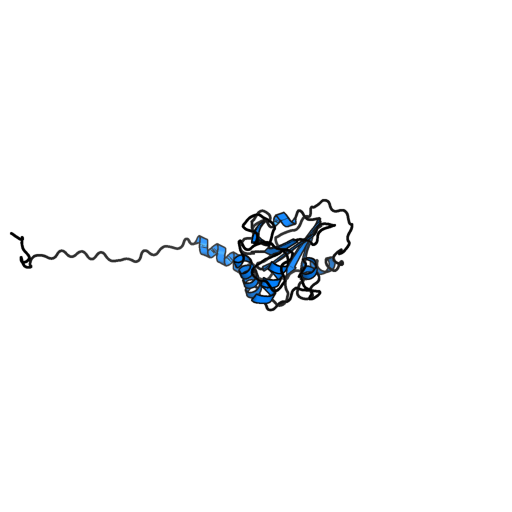1.00 96.50 122 THR A O 1
ATOM 893 N N . LEU A 1 123 ? 1.731 3.659 -10.410 1.00 96.12 123 LEU A N 1
ATOM 894 C CA . LEU A 1 123 ? 0.991 2.418 -10.583 1.00 96.12 123 LEU A CA 1
ATOM 895 C C . LEU A 1 123 ? 1.912 1.301 -11.067 1.00 96.12 123 LEU A C 1
ATOM 897 O O . LEU A 1 123 ? 2.684 1.471 -12.010 1.00 96.12 123 LEU A O 1
ATOM 901 N N . GLU A 1 124 ? 1.718 0.123 -10.496 1.00 95.44 124 GLU A N 1
ATOM 902 C CA . GLU A 1 124 ? 2.332 -1.132 -10.906 1.00 95.44 124 GLU A CA 1
ATOM 903 C C . GLU A 1 124 ? 1.267 -2.112 -11.407 1.00 95.44 124 GLU A C 1
ATOM 905 O O . GLU A 1 124 ? 0.087 -2.033 -11.041 1.00 95.44 124 GLU A O 1
ATOM 910 N N . GLN A 1 125 ? 1.685 -3.050 -12.260 1.00 95.62 125 GLN A N 1
ATOM 911 C CA . GLN A 1 125 ? 0.844 -4.186 -12.631 1.00 95.62 125 GLN A CA 1
ATOM 912 C C . GLN A 1 125 ? 0.668 -5.093 -11.411 1.00 95.62 125 GLN A C 1
ATOM 914 O O . GLN A 1 125 ? 1.662 -5.434 -10.772 1.00 95.62 125 GLN A O 1
ATOM 919 N N . GLY A 1 126 ? -0.559 -5.531 -11.110 1.00 93.00 126 GLY A N 1
ATOM 920 C CA . GLY A 1 126 ? -0.798 -6.442 -9.980 1.00 93.00 126 GLY A CA 1
ATOM 921 C C . GLY A 1 126 ? 0.067 -7.707 -10.065 1.00 93.00 126 GLY A C 1
ATOM 922 O O . GLY A 1 126 ? 0.716 -8.095 -9.101 1.00 93.00 126 GLY A O 1
ATOM 923 N N . GLY A 1 127 ? 0.189 -8.272 -11.265 1.00 93.50 127 GLY A N 1
ATOM 924 C CA . GLY A 1 127 ? 1.000 -9.445 -11.579 1.00 93.50 127 GLY A CA 1
ATOM 925 C C . GLY A 1 127 ? 2.496 -9.292 -11.306 1.00 93.50 127 GLY A C 1
ATOM 926 O O . GLY A 1 127 ? 3.159 -10.315 -11.199 1.00 93.50 127 GLY A O 1
ATOM 927 N N . LYS A 1 128 ? 3.023 -8.073 -11.093 1.00 93.44 128 LYS A N 1
ATOM 928 C CA . LYS A 1 128 ? 4.395 -7.887 -10.591 1.00 93.44 128 LYS A CA 1
ATOM 929 C C . LYS A 1 128 ? 4.607 -8.641 -9.273 1.00 93.44 128 LYS A C 1
ATOM 931 O O . LYS A 1 128 ? 5.675 -9.195 -9.052 1.00 93.44 128 LYS A O 1
ATOM 936 N N . TYR A 1 129 ? 3.580 -8.714 -8.426 1.00 93.31 129 TYR A N 1
ATOM 937 C CA . TYR A 1 129 ? 3.662 -9.390 -7.133 1.00 93.31 129 TYR A CA 1
ATOM 938 C C . TYR A 1 129 ? 3.764 -10.925 -7.239 1.00 93.31 129 TYR A C 1
ATOM 940 O O . TYR A 1 129 ? 3.999 -11.581 -6.233 1.00 93.31 129 TYR A O 1
ATOM 948 N N . ARG A 1 130 ? 3.658 -11.498 -8.448 1.00 93.06 130 ARG A N 1
ATOM 949 C CA . ARG A 1 130 ? 3.984 -12.907 -8.741 1.00 93.06 130 ARG A CA 1
ATOM 950 C C . ARG A 1 130 ? 5.477 -13.158 -8.983 1.00 93.06 130 ARG A C 1
ATOM 952 O O . ARG A 1 130 ? 5.839 -14.286 -9.287 1.00 93.06 130 ARG A O 1
ATOM 959 N N . HIS A 1 131 ? 6.314 -12.121 -8.892 1.00 91.62 131 HIS A N 1
ATOM 960 C CA . HIS A 1 131 ? 7.779 -12.189 -8.991 1.00 91.62 131 HIS A CA 1
ATOM 961 C C . HIS A 1 131 ? 8.469 -11.982 -7.631 1.00 91.62 131 HIS A C 1
ATOM 963 O O . HIS A 1 131 ? 9.544 -11.394 -7.563 1.00 91.62 131 HIS A O 1
ATOM 969 N N . TYR A 1 132 ? 7.787 -12.393 -6.565 1.00 90.06 132 TYR A N 1
ATOM 970 C CA . TYR A 1 132 ? 8.322 -12.540 -5.215 1.00 90.06 132 TYR A CA 1
ATOM 971 C C . TYR A 1 132 ? 8.177 -14.008 -4.829 1.00 90.06 132 TYR A C 1
ATOM 973 O O . TYR A 1 132 ? 7.263 -14.664 -5.339 1.00 90.06 132 TYR A O 1
ATOM 981 N N . ASP A 1 133 ? 9.004 -14.492 -3.907 1.00 87.19 133 ASP A N 1
ATOM 982 C CA . ASP A 1 133 ? 8.834 -15.827 -3.323 1.00 87.19 133 ASP A CA 1
ATOM 983 C C . ASP A 1 133 ? 7.452 -15.931 -2.645 1.00 8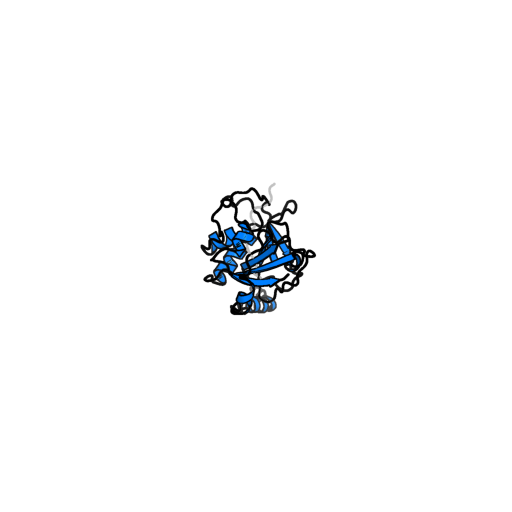7.19 133 ASP A C 1
ATOM 985 O O . ASP A 1 133 ? 6.611 -16.721 -3.060 1.00 87.19 133 ASP A O 1
ATOM 989 N N . TRP A 1 134 ? 7.144 -15.027 -1.708 1.00 86.94 134 TRP A N 1
ATOM 990 C CA . TRP A 1 134 ? 5.829 -14.935 -1.060 1.00 86.94 134 TRP A CA 1
ATOM 991 C C . TRP A 1 134 ? 5.067 -13.684 -1.493 1.00 86.94 134 TRP A C 1
ATOM 993 O O . TRP A 1 134 ? 5.634 -12.594 -1.589 1.00 86.94 134 TRP A O 1
ATOM 1003 N N . ALA A 1 135 ? 3.747 -13.791 -1.653 1.00 92.06 135 ALA A N 1
ATOM 1004 C CA . ALA A 1 135 ? 2.883 -12.624 -1.825 1.00 92.06 135 ALA A CA 1
ATOM 1005 C C . ALA A 1 135 ? 1.536 -12.762 -1.109 1.00 92.06 135 ALA A C 1
ATOM 1007 O O . ALA A 1 135 ? 0.922 -13.830 -1.081 1.00 92.06 135 ALA A O 1
ATOM 1008 N N . PHE A 1 136 ? 1.050 -11.647 -0.557 1.00 92.31 136 PHE A N 1
ATOM 1009 C CA . PHE A 1 136 ? -0.127 -11.614 0.311 1.00 92.31 136 PHE A CA 1
ATOM 1010 C C . PHE A 1 136 ? -1.091 -10.488 -0.061 1.00 92.31 136 PHE A C 1
ATOM 1012 O O . PHE A 1 136 ? -0.681 -9.375 -0.390 1.00 92.31 136 PHE A O 1
ATOM 1019 N N . GLY A 1 137 ? -2.389 -10.764 0.050 1.00 94.50 137 GLY A N 1
ATOM 1020 C CA . GLY A 1 137 ? -3.442 -9.755 0.080 1.00 94.50 137 GLY A CA 1
ATOM 1021 C C . GLY A 1 137 ? -3.916 -9.533 1.509 1.00 94.50 137 GLY A C 1
ATOM 1022 O O . GLY A 1 137 ? -4.381 -10.480 2.148 1.00 94.50 137 GLY A O 1
ATOM 1023 N N . LEU A 1 138 ? -3.849 -8.289 1.988 1.00 95.56 138 LEU A N 1
ATOM 1024 C CA . LEU A 1 138 ? -4.353 -7.879 3.298 1.00 95.56 138 LEU A CA 1
ATOM 1025 C C . LEU A 1 138 ? -5.560 -6.946 3.179 1.00 95.56 138 LEU A C 1
ATOM 1027 O O . LEU A 1 138 ? -5.651 -6.112 2.273 1.00 95.56 138 LEU A O 1
ATOM 1031 N N . TYR A 1 139 ? -6.467 -7.040 4.143 1.00 94.50 139 TYR A N 1
ATOM 1032 C CA . TYR A 1 139 ? -7.536 -6.068 4.355 1.00 94.50 139 TYR A CA 1
ATOM 1033 C C . TYR A 1 139 ? -7.532 -5.569 5.795 1.00 94.50 139 TYR A C 1
ATOM 1035 O O . TYR A 1 139 ? -6.984 -6.220 6.677 1.00 94.50 139 TYR A O 1
ATOM 1043 N N . VAL A 1 140 ? -8.169 -4.424 6.027 1.00 95.62 140 VAL A N 1
ATOM 1044 C CA . VAL A 1 140 ? -8.267 -3.797 7.351 1.00 95.62 140 VAL A CA 1
ATOM 1045 C C . VAL A 1 140 ? -9.701 -3.985 7.867 1.00 95.62 140 VAL A C 1
ATOM 1047 O O . VAL A 1 140 ? -10.611 -3.324 7.346 1.00 95.62 140 VAL A O 1
ATOM 1050 N N . PRO A 1 141 ? -9.975 -4.910 8.812 1.00 90.50 141 PRO A N 1
ATOM 1051 C CA . PRO A 1 141 ? -11.320 -5.140 9.333 1.00 90.50 141 PRO A CA 1
ATOM 1052 C C . PRO A 1 141 ? -11.891 -3.902 10.032 1.00 90.50 141 PRO A C 1
ATOM 1054 O O . PRO A 1 141 ? -11.172 -2.994 10.441 1.00 90.50 141 PRO A O 1
ATOM 1057 N N . GLY A 1 142 ? -13.219 -3.839 10.162 1.00 88.56 142 GLY A N 1
ATOM 1058 C CA . GLY A 1 142 ? -13.874 -2.679 10.777 1.00 88.56 142 GLY A CA 1
ATOM 1059 C C . GLY A 1 142 ? -13.651 -1.366 10.012 1.00 88.56 142 GLY A C 1
ATOM 1060 O O . GLY A 1 142 ? -13.756 -0.290 10.602 1.00 88.56 142 GLY A O 1
ATOM 1061 N N . THR A 1 143 ? -13.324 -1.445 8.718 1.00 92.81 143 THR A N 1
ATOM 1062 C CA . THR A 1 143 ? -13.376 -0.324 7.773 1.00 92.81 143 THR A CA 1
ATOM 1063 C C . THR A 1 143 ? -14.528 -0.531 6.801 1.00 92.81 143 THR A C 1
ATOM 1065 O O . THR A 1 143 ? -14.814 -1.650 6.377 1.00 92.81 143 THR A O 1
ATOM 1068 N N . THR A 1 144 ? -15.184 0.556 6.419 1.00 93.19 144 THR A N 1
ATOM 1069 C CA . THR A 1 144 ? -16.149 0.566 5.315 1.00 93.19 144 THR A CA 1
ATOM 1070 C C . THR A 1 144 ? -15.426 0.603 3.968 1.00 93.19 144 THR A C 1
ATOM 1072 O O . THR A 1 144 ? -14.309 1.119 3.865 1.00 93.19 144 THR A O 1
ATOM 1075 N N . LEU A 1 145 ? -16.090 0.162 2.893 1.00 89.56 145 LEU A N 1
ATOM 1076 C CA . LEU A 1 145 ? -15.593 0.377 1.527 1.00 89.56 145 LEU A CA 1
ATOM 1077 C C . LEU A 1 145 ? -15.268 1.859 1.247 1.00 89.56 145 LEU A C 1
ATOM 1079 O O . LEU A 1 145 ? -14.281 2.148 0.581 1.00 89.56 145 LEU A O 1
ATOM 1083 N N . ALA A 1 146 ? -16.038 2.803 1.803 1.00 94.50 146 ALA A N 1
ATOM 1084 C CA . ALA A 1 146 ? -15.771 4.235 1.656 1.00 94.50 146 ALA A CA 1
ATOM 1085 C C . ALA A 1 146 ? -14.421 4.653 2.269 1.00 94.50 146 ALA A C 1
ATOM 1087 O O . ALA A 1 146 ? -13.681 5.405 1.635 1.00 94.50 146 ALA A O 1
ATOM 1088 N N . GLN A 1 147 ? -14.071 4.132 3.451 1.00 97.25 147 GLN A N 1
ATOM 1089 C CA . GLN A 1 147 ? -12.769 4.366 4.089 1.00 97.25 147 GLN A CA 1
ATOM 1090 C C . GLN A 1 147 ? -11.624 3.706 3.314 1.00 97.25 147 GLN A C 1
ATOM 1092 O O . GLN A 1 147 ? -10.598 4.348 3.102 1.00 97.25 147 GLN A O 1
ATOM 1097 N N . ARG A 1 148 ? -11.802 2.474 2.813 1.00 97.19 148 ARG A N 1
ATOM 1098 C CA . ARG A 1 148 ? -10.785 1.805 1.977 1.00 97.19 148 ARG A CA 1
ATOM 1099 C C . ARG A 1 148 ? -10.555 2.541 0.651 1.00 97.19 148 ARG A C 1
ATOM 1101 O O . ARG A 1 148 ? -9.412 2.792 0.272 1.00 97.19 148 ARG A O 1
ATOM 1108 N N . SER A 1 149 ? -11.622 3.002 -0.005 1.00 96.69 149 SER A N 1
ATOM 1109 C CA . SER A 1 149 ? -11.533 3.879 -1.180 1.00 96.69 149 SER A CA 1
ATOM 1110 C C . SER A 1 149 ? -10.918 5.247 -0.866 1.00 96.69 149 SER A C 1
ATOM 1112 O O . SER A 1 149 ? -10.233 5.806 -1.721 1.00 96.69 149 SER A O 1
ATOM 1114 N N . ALA A 1 150 ? -11.151 5.812 0.323 1.00 97.94 150 ALA A N 1
ATOM 1115 C CA . ALA A 1 150 ? -10.518 7.059 0.751 1.00 97.94 150 ALA A CA 1
ATOM 1116 C C . ALA A 1 150 ? -9.013 6.862 0.979 1.00 97.94 150 ALA A C 1
ATOM 1118 O O . ALA A 1 150 ? -8.225 7.613 0.406 1.00 97.94 150 ALA A O 1
ATOM 1119 N N . ALA A 1 151 ? -8.616 5.802 1.695 1.00 98.44 151 ALA A N 1
ATOM 1120 C CA . ALA A 1 151 ? -7.222 5.396 1.853 1.00 98.44 151 ALA A CA 1
ATOM 1121 C C . ALA A 1 151 ? -6.554 5.249 0.479 1.00 98.44 151 ALA A C 1
ATOM 1123 O O . ALA A 1 151 ? -5.586 5.952 0.211 1.00 98.44 151 ALA A O 1
ATOM 1124 N N . ARG A 1 152 ? -7.140 4.470 -0.445 1.00 98.38 152 ARG A N 1
ATOM 1125 C CA . ARG A 1 152 ? -6.648 4.306 -1.826 1.00 98.38 152 ARG A CA 1
ATOM 1126 C C . ARG A 1 152 ? -6.535 5.630 -2.595 1.00 98.38 152 ARG A C 1
ATOM 1128 O O . ARG A 1 152 ? -5.561 5.834 -3.319 1.00 98.38 152 ARG A O 1
ATOM 1135 N N . ARG A 1 153 ? -7.498 6.551 -2.446 1.00 98.31 153 ARG A N 1
ATOM 1136 C CA . ARG A 1 153 ? -7.424 7.898 -3.049 1.00 98.31 153 ARG A CA 1
ATOM 1137 C C . ARG A 1 153 ? -6.255 8.708 -2.499 1.00 98.31 153 ARG A C 1
ATOM 1139 O O . ARG A 1 153 ? -5.527 9.282 -3.304 1.00 98.31 153 ARG A O 1
ATOM 1146 N N . PHE A 1 154 ? -6.051 8.710 -1.180 1.00 98.44 154 PHE A N 1
ATOM 1147 C CA . PHE A 1 154 ? -4.908 9.369 -0.544 1.00 98.44 154 PHE A CA 1
ATOM 1148 C C . PHE A 1 154 ? -3.589 8.904 -1.171 1.00 98.44 154 PHE A C 1
ATOM 1150 O O . PHE A 1 154 ? -2.783 9.749 -1.554 1.00 98.44 154 PHE A O 1
ATOM 1157 N N . VAL A 1 155 ? -3.426 7.589 -1.378 1.00 98.00 155 VAL A N 1
ATOM 1158 C CA . VAL A 1 155 ? -2.247 7.012 -2.050 1.00 98.00 155 VAL A CA 1
ATOM 1159 C C . VAL A 1 155 ? -2.066 7.570 -3.460 1.00 98.00 155 VAL A C 1
ATOM 1161 O O . VAL A 1 155 ? -0.988 8.035 -3.816 1.00 98.00 155 VAL A O 1
ATOM 1164 N N . SER A 1 156 ? -3.143 7.576 -4.252 1.00 97.88 156 SER A N 1
ATOM 1165 C CA . SER A 1 156 ? -3.109 8.061 -5.636 1.00 97.88 156 SER A CA 1
ATOM 1166 C C . SER A 1 156 ? -2.844 9.565 -5.764 1.00 97.88 156 SER A C 1
ATOM 1168 O O . SER A 1 156 ? -2.370 10.006 -6.807 1.00 97.88 156 SER A O 1
ATOM 1170 N N . TYR A 1 157 ? -3.117 10.356 -4.720 1.00 97.75 157 TYR A N 1
ATOM 1171 C CA . TYR A 1 157 ? -2.776 11.781 -4.692 1.00 97.75 157 TYR A CA 1
ATOM 1172 C C . TYR A 1 157 ? -1.289 12.048 -4.436 1.00 97.75 157 TYR A C 1
ATOM 1174 O O . TYR A 1 157 ? -0.849 13.163 -4.685 1.00 97.75 157 TYR A O 1
ATOM 1182 N N . GLN A 1 158 ? -0.513 11.042 -4.019 1.00 97.25 158 GLN A N 1
ATOM 1183 C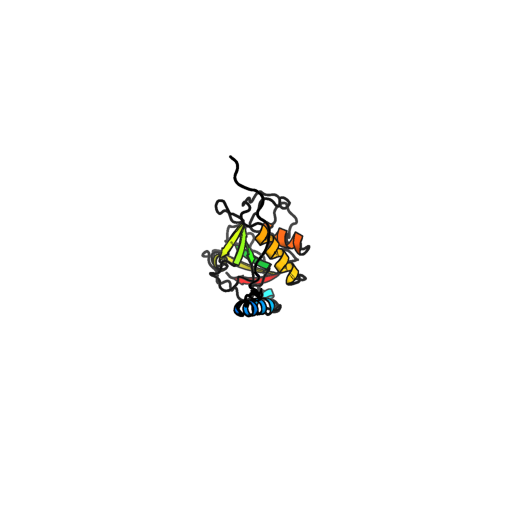 CA . GLN A 1 158 ? 0.943 11.155 -3.882 1.00 97.25 158 GLN A CA 1
ATOM 1184 C C . GLN A 1 158 ? 1.681 10.832 -5.193 1.00 97.25 158 GLN A C 1
ATOM 1186 O O . GLN A 1 158 ? 2.900 10.722 -5.193 1.00 97.25 158 GLN A O 1
ATOM 1191 N N . ALA A 1 159 ? 0.972 10.614 -6.309 1.00 96.88 159 ALA A N 1
ATOM 1192 C CA . ALA A 1 159 ? 1.568 10.199 -7.578 1.00 96.88 159 ALA A CA 1
ATOM 1193 C C . ALA A 1 159 ? 2.689 11.151 -8.039 1.00 96.88 159 ALA A C 1
ATOM 1195 O O . ALA A 1 159 ? 2.476 12.350 -8.198 1.00 96.88 159 ALA A O 1
ATOM 1196 N N . GLY A 1 160 ? 3.872 10.591 -8.298 1.00 95.12 160 GLY A N 1
ATOM 1197 C CA . GLY A 1 160 ? 5.084 11.330 -8.656 1.00 95.12 160 GLY A CA 1
ATOM 1198 C C . GLY A 1 160 ? 6.010 11.664 -7.481 1.00 95.12 160 GLY A C 1
ATOM 1199 O O . GLY A 1 160 ? 7.203 11.836 -7.720 1.00 95.12 160 GLY A O 1
ATOM 1200 N N . GLU A 1 161 ? 5.522 11.677 -6.237 1.00 94.88 161 GLU A N 1
ATOM 1201 C CA . GLU A 1 161 ? 6.327 12.026 -5.055 1.00 94.88 161 GLU A CA 1
ATOM 1202 C C . GLU A 1 161 ? 7.535 11.076 -4.858 1.00 94.88 161 GLU A C 1
ATOM 1204 O O . GLU A 1 161 ? 7.479 9.905 -5.260 1.00 94.88 161 GLU A O 1
ATOM 1209 N N . PRO A 1 162 ? 8.653 11.548 -4.265 1.00 94.00 162 PRO A N 1
ATOM 1210 C CA . PRO A 1 162 ? 9.946 10.860 -4.297 1.00 94.00 162 PRO A CA 1
ATOM 1211 C C . PRO A 1 162 ? 10.045 9.642 -3.364 1.00 94.00 162 PRO A C 1
ATOM 1213 O O . PRO A 1 162 ? 9.521 9.634 -2.247 1.00 94.00 162 PRO A O 1
ATOM 1216 N N . TYR A 1 163 ? 10.820 8.637 -3.792 1.00 93.44 163 TYR A N 1
ATOM 1217 C CA . TYR A 1 163 ? 11.144 7.450 -2.994 1.00 93.44 163 TYR A CA 1
ATOM 1218 C C . TYR A 1 163 ? 12.351 7.684 -2.078 1.00 93.44 163 TYR A C 1
ATOM 1220 O O . TYR A 1 163 ? 13.470 7.871 -2.561 1.00 93.44 163 TYR A O 1
ATOM 1228 N N . VAL A 1 164 ? 12.157 7.607 -0.759 1.00 92.12 164 VAL A N 1
ATOM 1229 C CA . VAL A 1 164 ? 13.227 7.715 0.245 1.00 92.12 164 VAL A CA 1
ATOM 1230 C C . VAL A 1 164 ? 12.961 6.758 1.413 1.00 92.12 164 VAL A C 1
ATOM 1232 O O . VAL A 1 164 ? 12.213 7.086 2.330 1.00 92.12 164 VAL A O 1
ATOM 1235 N N . LEU A 1 165 ? 13.637 5.602 1.418 1.00 87.88 165 LEU A N 1
ATOM 1236 C CA . LEU A 1 165 ? 13.571 4.599 2.501 1.00 87.88 165 LEU A CA 1
ATOM 1237 C C . LEU A 1 165 ? 13.858 5.180 3.893 1.00 87.88 165 LEU A C 1
ATOM 1239 O O . LEU A 1 165 ? 13.194 4.830 4.858 1.00 87.88 165 LEU A O 1
ATOM 1243 N N . ALA A 1 166 ? 14.819 6.099 3.995 1.00 89.00 166 ALA A N 1
ATOM 1244 C CA . ALA A 1 166 ? 15.211 6.716 5.261 1.00 89.00 166 ALA A CA 1
ATOM 1245 C C . ALA A 1 166 ? 14.259 7.833 5.750 1.00 89.00 166 ALA A C 1
ATOM 1247 O O . ALA A 1 166 ? 14.557 8.483 6.749 1.00 89.00 166 ALA A O 1
ATOM 1248 N N . SER A 1 167 ? 13.143 8.104 5.061 1.00 92.00 167 SER A N 1
ATOM 1249 C CA . SER A 1 167 ? 12.178 9.124 5.494 1.00 92.00 167 SER A CA 1
ATOM 1250 C C . SER A 1 167 ? 11.498 8.720 6.811 1.00 92.00 167 SER A C 1
ATOM 1252 O O . SER A 1 167 ? 11.122 7.565 7.002 1.00 92.00 167 SER A O 1
ATOM 1254 N N . ALA A 1 168 ? 11.303 9.678 7.720 1.00 92.38 168 ALA A N 1
ATOM 1255 C CA . ALA A 1 168 ? 10.526 9.468 8.942 1.00 92.38 168 ALA A CA 1
ATOM 1256 C C . ALA A 1 168 ? 9.076 9.089 8.602 1.00 92.38 168 ALA A C 1
ATOM 1258 O O . ALA A 1 168 ? 8.523 9.613 7.628 1.00 92.38 168 ALA A O 1
ATOM 1259 N N . LYS A 1 169 ? 8.395 8.268 9.417 1.00 92.00 169 LYS A N 1
ATOM 1260 C CA . LYS A 1 169 ? 6.963 7.979 9.182 1.00 92.00 169 LYS A CA 1
ATOM 1261 C C . LYS A 1 169 ? 6.076 9.239 9.165 1.00 92.00 169 LYS A C 1
ATOM 1263 O O . LYS A 1 169 ? 5.079 9.272 8.457 1.00 92.00 169 LYS A O 1
ATOM 1268 N N . THR A 1 170 ? 6.500 10.318 9.826 1.00 91.50 170 THR A N 1
ATOM 1269 C CA . THR A 1 170 ? 5.814 11.624 9.889 1.00 91.50 170 THR A CA 1
ATOM 1270 C C . THR A 1 170 ? 6.059 12.577 8.706 1.00 91.50 170 THR A C 1
ATOM 1272 O O . THR A 1 170 ? 5.412 13.619 8.632 1.00 91.50 170 THR A O 1
ATOM 1275 N N . ASP A 1 171 ? 6.974 12.270 7.782 1.00 94.25 171 ASP A N 1
ATOM 1276 C CA . ASP A 1 171 ? 7.329 13.149 6.652 1.00 94.25 171 ASP A CA 1
ATOM 1277 C C . ASP A 1 171 ? 6.479 12.842 5.406 1.00 94.25 171 ASP A C 1
ATOM 1279 O O . ASP A 1 171 ? 6.844 12.021 4.569 1.00 94.25 171 ASP A O 1
ATOM 1283 N N . PHE A 1 172 ? 5.332 13.494 5.253 1.00 94.19 172 PHE A N 1
ATOM 1284 C CA . PHE A 1 172 ? 4.404 13.230 4.142 1.00 94.19 172 PHE A CA 1
ATOM 1285 C C . PHE A 1 172 ? 4.883 13.739 2.761 1.00 94.19 172 PHE A C 1
ATOM 1287 O O . PHE A 1 172 ? 4.120 13.675 1.804 1.00 94.19 172 PHE A O 1
ATOM 1294 N N . THR A 1 173 ? 6.132 14.211 2.631 1.00 92.81 173 THR A N 1
ATOM 1295 C CA . THR A 1 173 ? 6.727 14.654 1.349 1.00 92.81 173 THR A CA 1
ATOM 1296 C C . THR A 1 173 ? 7.621 13.601 0.687 1.00 92.81 173 THR A C 1
ATOM 1298 O O . THR A 1 173 ? 8.142 13.817 -0.405 1.00 92.81 173 THR A O 1
ATOM 1301 N N . ARG A 1 174 ? 7.863 12.464 1.355 1.00 93.50 174 ARG A N 1
ATOM 1302 C CA . ARG A 1 174 ? 8.765 11.408 0.874 1.00 93.50 174 ARG A CA 1
ATOM 1303 C C . ARG A 1 174 ? 8.247 10.034 1.264 1.00 93.50 174 ARG A C 1
ATOM 1305 O O . ARG A 1 174 ? 7.861 9.804 2.411 1.00 93.50 174 ARG A O 1
ATOM 1312 N N . TRP A 1 175 ? 8.293 9.095 0.330 1.00 96.19 175 TRP A N 1
ATOM 1313 C CA . TRP A 1 175 ? 7.587 7.824 0.462 1.00 96.19 175 TRP A CA 1
ATOM 1314 C C . TRP A 1 175 ? 8.510 6.617 0.376 1.00 96.19 175 TRP A C 1
ATOM 1316 O O . TRP A 1 175 ? 9.561 6.640 -0.255 1.00 96.19 175 TRP A O 1
ATOM 1326 N N . TYR A 1 176 ? 8.080 5.530 0.997 1.00 95.25 176 TYR A N 1
ATOM 1327 C CA . TYR A 1 176 ? 8.577 4.186 0.738 1.00 95.25 176 TYR A CA 1
ATOM 1328 C C . TYR A 1 176 ? 7.392 3.221 0.780 1.00 95.25 176 TYR A C 1
ATOM 1330 O O . TYR A 1 176 ? 6.291 3.596 1.199 1.00 95.25 176 TYR A O 1
ATOM 1338 N N . CYS A 1 177 ? 7.608 2.010 0.273 1.00 95.75 177 CYS A N 1
ATOM 1339 C CA . CYS A 1 177 ? 6.554 1.092 -0.151 1.00 95.75 177 CYS A CA 1
ATOM 1340 C C . CYS A 1 177 ? 5.467 0.837 0.906 1.00 95.75 177 CYS A C 1
ATOM 1342 O O . CYS A 1 177 ? 4.292 0.896 0.568 1.00 95.75 177 CYS A O 1
ATOM 1344 N N . SER A 1 178 ? 5.835 0.623 2.172 1.00 96.62 178 SER A N 1
ATOM 1345 C CA . SER A 1 178 ? 4.937 0.284 3.291 1.00 96.62 178 SER A CA 1
ATOM 1346 C C . SER A 1 178 ? 4.357 1.482 4.055 1.00 96.62 178 SER A C 1
ATOM 1348 O O . SER A 1 178 ? 3.188 1.456 4.445 1.00 96.62 178 SER A O 1
ATOM 1350 N N . LYS A 1 179 ? 5.112 2.580 4.203 1.00 97.44 179 LYS A N 1
ATOM 1351 C CA . LYS A 1 179 ? 4.597 3.839 4.780 1.00 97.44 179 LYS A CA 1
ATOM 1352 C C . LYS A 1 179 ? 3.439 4.413 3.974 1.00 97.44 179 LYS A C 1
ATOM 1354 O O . LYS A 1 179 ? 2.555 5.052 4.534 1.00 97.44 179 LYS A O 1
ATOM 1359 N N . LEU A 1 180 ? 3.457 4.219 2.662 1.00 97.81 180 LEU A N 1
ATOM 1360 C CA . LEU A 1 180 ? 2.461 4.767 1.756 1.00 97.81 180 LEU A CA 1
ATOM 1361 C C . LEU A 1 180 ? 1.040 4.164 1.997 1.00 97.81 180 LEU A C 1
ATOM 1363 O O . LEU A 1 180 ? 0.110 4.946 2.215 1.00 97.81 180 LEU A O 1
ATOM 1367 N N . PRO A 1 181 ? 0.849 2.826 2.078 1.00 98.31 181 PRO A N 1
ATOM 1368 C CA . PRO A 1 181 ? -0.357 2.190 2.619 1.00 98.31 181 PRO A CA 1
ATOM 1369 C C . PRO A 1 181 ? -0.720 2.631 4.043 1.00 98.31 181 PRO A C 1
ATOM 1371 O O . PRO A 1 181 ? -1.867 3.022 4.280 1.00 98.31 181 PRO A O 1
ATOM 1374 N N . TRP A 1 182 ? 0.246 2.607 4.971 1.00 98.56 182 TRP A N 1
ATOM 1375 C CA . TRP A 1 182 ? 0.037 2.982 6.376 1.00 98.56 182 TRP A CA 1
ATOM 1376 C C . TRP A 1 182 ? -0.532 4.399 6.509 1.00 98.56 182 TRP A C 1
ATOM 1378 O O . TRP A 1 182 ? -1.565 4.593 7.141 1.00 98.56 182 TRP A O 1
ATOM 1388 N N . ALA A 1 183 ? 0.062 5.384 5.832 1.00 98.38 183 ALA A N 1
ATOM 1389 C CA . ALA A 1 183 ? -0.383 6.775 5.861 1.00 98.38 183 ALA A CA 1
ATOM 1390 C C . ALA A 1 183 ? -1.802 6.953 5.300 1.00 98.38 183 ALA A C 1
ATOM 1392 O O . ALA A 1 183 ? -2.581 7.755 5.825 1.00 98.38 183 ALA A O 1
ATOM 1393 N N . GLY A 1 184 ? -2.158 6.190 4.259 1.00 98.25 184 GLY A N 1
ATOM 1394 C CA . GLY A 1 184 ? -3.515 6.160 3.717 1.00 98.25 184 GLY A CA 1
ATOM 1395 C C . GLY A 1 184 ? -4.532 5.680 4.751 1.00 98.25 184 GLY A C 1
ATOM 1396 O O . GLY A 1 184 ? -5.536 6.350 4.984 1.00 98.25 184 GLY A O 1
ATOM 1397 N N . TYR A 1 185 ? -4.260 4.567 5.429 1.00 98.62 185 TYR A N 1
ATOM 1398 C CA . TYR A 1 185 ? -5.160 4.033 6.454 1.00 98.62 185 TYR A CA 1
ATOM 1399 C C . TYR A 1 185 ? -5.181 4.867 7.745 1.00 98.62 185 TYR A C 1
ATOM 1401 O O . TYR A 1 185 ? -6.264 5.146 8.274 1.00 98.62 185 TYR A O 1
ATOM 1409 N N . LYS A 1 186 ? -4.028 5.376 8.187 1.00 98.00 186 LYS A N 1
ATOM 1410 C CA . LYS A 1 186 ?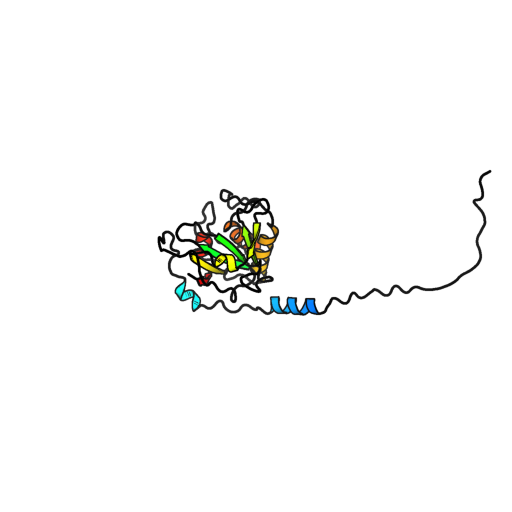 -3.907 6.231 9.372 1.00 98.00 186 LYS A CA 1
ATOM 1411 C C . LYS A 1 186 ? -4.668 7.541 9.214 1.00 98.00 186 LYS A C 1
ATOM 1413 O O . LYS A 1 186 ? -5.370 7.946 10.136 1.00 98.00 186 LYS A O 1
ATOM 1418 N N . SER A 1 187 ? -4.575 8.179 8.045 1.00 97.50 187 SER A N 1
ATOM 1419 C CA . SER A 1 187 ? -5.235 9.467 7.792 1.00 97.50 187 SER A CA 1
ATOM 1420 C C . SER A 1 187 ? -6.708 9.352 7.384 1.00 97.50 187 SER A C 1
ATOM 1422 O O . SER A 1 187 ? -7.489 10.232 7.734 1.00 97.50 187 SER A O 1
ATOM 1424 N N . GLN A 1 188 ? -7.107 8.300 6.654 1.00 98.06 188 GLN A N 1
ATOM 1425 C CA . GLN A 1 188 ? -8.456 8.202 6.064 1.00 98.06 188 GLN A CA 1
ATOM 1426 C C . GLN A 1 188 ? -9.404 7.241 6.797 1.00 98.06 188 GLN A C 1
ATOM 1428 O O . GLN A 1 188 ? -10.618 7.301 6.592 1.00 98.06 188 GLN A O 1
ATOM 1433 N N . ALA A 1 189 ? -8.875 6.347 7.635 1.00 96.38 189 ALA A N 1
ATOM 1434 C CA . ALA A 1 189 ? -9.659 5.371 8.393 1.00 96.38 189 ALA A CA 1
ATOM 1435 C C . ALA A 1 189 ? -9.382 5.397 9.907 1.00 96.38 189 ALA A C 1
ATOM 1437 O O . ALA A 1 189 ? -10.054 4.674 10.640 1.00 96.38 189 ALA A O 1
ATOM 1438 N N . SER A 1 190 ? -8.427 6.217 10.369 1.00 97.31 190 SER A N 1
ATOM 1439 C CA . SER A 1 190 ? -7.906 6.223 11.746 1.00 97.31 190 SER A CA 1
ATOM 1440 C C . SER A 1 190 ? -7.333 4.869 12.188 1.00 97.31 190 SER A C 1
ATOM 1442 O O . SER A 1 190 ? -7.429 4.517 13.361 1.00 97.31 190 SER A O 1
ATOM 1444 N N . ARG A 1 191 ? -6.746 4.120 11.244 1.00 97.56 191 ARG A N 1
ATOM 1445 C CA . ARG A 1 191 ? -6.180 2.779 11.456 1.00 97.56 191 ARG A CA 1
ATOM 1446 C C . ARG A 1 191 ? -4.655 2.822 11.456 1.00 97.56 191 ARG A C 1
ATOM 1448 O O . ARG A 1 191 ? -4.076 3.382 10.528 1.00 97.56 191 ARG A O 1
ATOM 1455 N N . ASP A 1 192 ? -4.015 2.301 12.494 1.00 97.12 192 ASP A N 1
ATOM 1456 C CA . ASP A 1 192 ? -2.561 2.370 12.682 1.00 97.12 192 ASP A CA 1
ATOM 1457 C C . ASP A 1 192 ? -1.931 1.011 12.400 1.00 97.12 192 ASP A C 1
ATOM 1459 O O . ASP A 1 192 ? -1.917 0.145 13.259 1.00 97.12 192 ASP A O 1
ATOM 1463 N N . LEU A 1 193 ? -1.460 0.832 11.167 1.00 95.94 193 LEU A N 1
ATOM 1464 C CA . LEU A 1 193 ? -0.947 -0.446 10.671 1.00 95.94 193 LEU A CA 1
ATOM 1465 C C . LEU A 1 193 ? 0.565 -0.556 10.953 1.00 95.94 193 LEU A C 1
ATOM 1467 O O . LEU A 1 193 ? 1.373 -0.521 10.023 1.00 95.94 193 LEU A O 1
ATOM 1471 N N . ASP A 1 194 ? 0.949 -0.550 12.226 1.00 95.81 194 ASP A N 1
ATOM 1472 C CA . ASP A 1 194 ? 2.336 -0.412 12.691 1.00 95.81 194 ASP A CA 1
ATOM 1473 C C . ASP A 1 194 ? 2.572 -1.296 13.926 1.00 95.81 194 ASP A C 1
ATOM 1475 O O . ASP A 1 194 ? 2.530 -0.836 15.070 1.00 95.81 194 ASP A O 1
ATOM 1479 N N . SER A 1 195 ? 2.824 -2.584 13.668 1.00 91.44 195 SER A N 1
ATOM 1480 C CA . SER A 1 195 ? 2.830 -3.643 14.685 1.00 91.44 195 SER A CA 1
ATOM 1481 C C . SER A 1 195 ? 3.818 -3.428 15.839 1.00 91.44 195 SER A C 1
ATOM 1483 O O . SER A 1 195 ? 3.585 -3.916 16.947 1.00 91.44 195 SER A O 1
ATOM 1485 N N . ASN A 1 196 ? 4.911 -2.693 15.595 1.00 91.44 196 ASN A N 1
ATOM 1486 C CA . ASN A 1 196 ? 5.954 -2.414 16.585 1.00 91.44 196 ASN A CA 1
ATOM 1487 C C . ASN A 1 196 ? 6.006 -0.941 17.050 1.00 91.44 196 ASN A C 1
ATOM 1489 O O . ASN A 1 196 ? 6.704 -0.629 18.018 1.00 91.44 196 ASN A O 1
ATOM 1493 N N . GLY A 1 197 ? 5.268 -0.034 16.399 1.00 92.88 197 GLY A N 1
ATOM 1494 C CA . GLY A 1 197 ? 5.194 1.391 16.745 1.00 92.88 197 GLY A CA 1
ATOM 1495 C C . GLY A 1 197 ? 6.458 2.206 16.430 1.00 92.88 197 GLY A C 1
ATOM 1496 O O . GLY A 1 197 ? 6.550 3.372 16.838 1.00 92.88 197 GLY A O 1
ATOM 1497 N N . GLY A 1 198 ? 7.431 1.623 15.728 1.00 92.19 198 GLY A N 1
ATOM 1498 C CA . GLY A 1 198 ? 8.805 2.098 15.575 1.00 92.19 198 GLY A CA 1
ATOM 1499 C C . GLY A 1 198 ? 8.990 3.321 14.672 1.00 92.19 198 GLY A C 1
ATOM 1500 O O . GLY A 1 198 ? 8.057 4.039 14.322 1.00 92.19 198 GLY A O 1
ATOM 1501 N N . TYR A 1 199 ? 10.238 3.621 14.305 1.00 92.44 199 TYR A N 1
ATOM 1502 C CA . TYR A 1 199 ? 10.543 4.814 13.499 1.00 92.44 199 TYR A CA 1
ATOM 1503 C C . TYR A 1 199 ? 10.095 4.683 12.029 1.00 92.44 199 TYR A C 1
ATOM 1505 O O . TYR A 1 199 ? 9.655 5.663 11.414 1.00 92.44 199 TYR A O 1
ATOM 1513 N N . TRP A 1 200 ? 10.181 3.467 11.486 1.00 92.81 200 TRP A N 1
ATOM 1514 C CA . TRP A 1 200 ? 9.698 3.088 10.160 1.00 92.81 200 TRP A CA 1
ATOM 1515 C C . TRP A 1 200 ? 8.571 2.067 10.291 1.00 92.81 200 TRP A C 1
ATOM 1517 O O . TRP A 1 200 ? 8.566 1.294 11.240 1.00 92.81 200 TRP A O 1
ATOM 1527 N N . VAL A 1 201 ? 7.680 2.029 9.300 1.00 94.88 201 VAL A N 1
ATOM 1528 C CA . VAL A 1 201 ? 6.668 0.971 9.162 1.00 94.88 201 VAL A CA 1
ATOM 1529 C C . VAL A 1 201 ? 7.142 0.015 8.081 1.00 94.88 201 VAL A C 1
ATOM 1531 O O . VAL A 1 201 ? 7.217 0.409 6.919 1.00 94.88 201 VAL A O 1
ATOM 1534 N N . THR A 1 202 ? 7.494 -1.222 8.400 1.00 93.19 202 THR A N 1
ATOM 1535 C CA . THR A 1 202 ? 7.944 -2.195 7.389 1.00 93.19 202 THR A CA 1
ATOM 1536 C C . THR A 1 202 ? 6.755 -2.887 6.695 1.00 93.19 202 THR A C 1
ATOM 1538 O O . THR A 1 202 ? 5.633 -2.854 7.200 1.00 93.19 202 THR A O 1
ATOM 1541 N N . PRO A 1 203 ? 6.943 -3.547 5.537 1.00 94.06 203 PRO A N 1
ATOM 1542 C CA . PRO A 1 203 ? 5.955 -4.489 5.005 1.00 94.06 203 PRO A CA 1
ATOM 1543 C C . PRO A 1 203 ? 5.618 -5.606 6.007 1.00 94.06 203 PRO A C 1
ATOM 1545 O O . PRO A 1 203 ? 4.476 -6.055 6.057 1.00 94.06 203 PRO A O 1
ATOM 1548 N N . ALA A 1 204 ? 6.582 -6.002 6.847 1.00 90.81 204 ALA A N 1
ATOM 1549 C CA . ALA A 1 204 ? 6.363 -6.947 7.934 1.00 90.81 204 ALA A CA 1
ATOM 1550 C C . ALA A 1 204 ? 5.443 -6.392 9.033 1.00 90.81 204 ALA A C 1
ATOM 1552 O O . ALA A 1 204 ? 4.626 -7.140 9.564 1.00 90.81 204 ALA A O 1
ATOM 1553 N N . ASP A 1 205 ? 5.507 -5.094 9.335 1.00 93.31 205 ASP A N 1
ATOM 1554 C CA . ASP A 1 205 ? 4.555 -4.454 10.246 1.00 93.31 205 ASP A CA 1
ATOM 1555 C C . ASP A 1 205 ? 3.139 -4.505 9.685 1.00 93.31 205 ASP A C 1
ATOM 1557 O O . ASP A 1 205 ? 2.227 -4.909 10.393 1.00 93.31 205 ASP A O 1
ATOM 1561 N N . LEU A 1 206 ? 2.960 -4.209 8.393 1.00 95.31 206 LEU A N 1
ATOM 1562 C CA . LEU A 1 206 ? 1.648 -4.315 7.746 1.00 95.31 206 LEU A CA 1
ATOM 1563 C C . LEU A 1 206 ? 1.063 -5.735 7.831 1.00 95.31 206 LEU A C 1
ATOM 1565 O O . LEU A 1 206 ? -0.150 -5.864 7.972 1.00 95.31 206 LEU A O 1
ATOM 1569 N N . TYR A 1 207 ? 1.889 -6.785 7.742 1.00 92.62 207 TYR A N 1
ATOM 1570 C CA . TYR A 1 207 ? 1.438 -8.177 7.883 1.00 92.62 207 TYR A CA 1
ATOM 1571 C C . TYR A 1 207 ? 1.067 -8.532 9.327 1.00 92.62 207 TYR A C 1
ATOM 1573 O O . TYR A 1 207 ? 0.030 -9.148 9.556 1.00 92.62 207 TYR A O 1
ATOM 1581 N N . ASN A 1 208 ? 1.930 -8.187 10.288 1.00 88.81 208 ASN A N 1
ATOM 1582 C CA . ASN A 1 208 ? 1.807 -8.635 11.679 1.00 88.81 208 ASN A CA 1
ATOM 1583 C C . ASN A 1 208 ? 0.874 -7.748 12.525 1.00 88.81 208 ASN A C 1
ATOM 1585 O O . ASN A 1 208 ? 0.567 -8.092 13.666 1.00 88.81 208 ASN A O 1
ATOM 1589 N N . ASP A 1 209 ? 0.430 -6.606 11.996 1.00 92.56 209 ASP A N 1
ATOM 1590 C CA . ASP A 1 209 ? -0.419 -5.668 12.721 1.00 92.56 209 ASP A CA 1
ATOM 1591 C C . ASP A 1 209 ? -1.835 -6.211 12.996 1.00 92.56 209 ASP A C 1
ATOM 1593 O O . ASP A 1 209 ? -2.526 -6.754 12.130 1.00 92.56 209 ASP A O 1
ATOM 1597 N N . ALA A 1 210 ? -2.308 -6.011 14.229 1.00 90.88 210 ALA A N 1
ATOM 1598 C CA . ALA A 1 210 ? -3.590 -6.531 14.696 1.00 90.88 210 ALA A CA 1
ATOM 1599 C C . ALA A 1 210 ? -4.822 -5.881 14.029 1.00 90.88 210 ALA A C 1
ATOM 1601 O O . ALA A 1 210 ? -5.928 -6.425 14.162 1.00 90.88 210 ALA A O 1
ATOM 1602 N N . GLU A 1 211 ? -4.664 -4.776 13.297 1.00 93.69 211 GLU A N 1
ATOM 1603 C CA . GLU A 1 211 ? -5.689 -4.157 12.455 1.00 93.69 211 GLU A CA 1
ATOM 1604 C C . GLU A 1 211 ? -5.679 -4.648 10.996 1.00 93.69 211 GLU A C 1
ATOM 1606 O O . GLU A 1 211 ? -6.588 -4.278 10.252 1.00 93.69 211 GLU A O 1
ATOM 1611 N N . THR A 1 212 ? -4.748 -5.508 10.562 1.00 93.06 212 THR A N 1
ATOM 1612 C CA . THR A 1 212 ? -4.813 -6.150 9.232 1.00 93.06 212 THR A CA 1
ATOM 1613 C C . THR A 1 212 ? -5.163 -7.636 9.318 1.00 93.06 212 THR A C 1
ATOM 1615 O O . THR A 1 212 ? -5.021 -8.290 10.348 1.00 93.06 212 THR A O 1
ATOM 1618 N N . ARG A 1 213 ? -5.699 -8.199 8.235 1.00 91.06 213 ARG A N 1
ATOM 1619 C CA . ARG A 1 213 ? -5.930 -9.641 8.084 1.00 91.06 213 ARG A CA 1
ATOM 1620 C C . ARG A 1 213 ? -5.567 -10.075 6.674 1.00 91.06 213 ARG A C 1
ATOM 1622 O O . ARG A 1 213 ? -5.994 -9.446 5.702 1.00 91.06 213 ARG A O 1
ATOM 1629 N N . VAL A 1 214 ? -4.831 -11.177 6.568 1.00 88.88 214 VAL A N 1
ATOM 1630 C CA . VAL A 1 214 ? -4.584 -11.871 5.301 1.00 88.88 214 VAL A CA 1
ATOM 1631 C C . VAL A 1 214 ? -5.909 -12.437 4.771 1.00 88.88 214 VAL A C 1
ATOM 1633 O O . VAL A 1 214 ? -6.719 -12.966 5.529 1.00 88.88 214 VAL A O 1
ATOM 1636 N N . PHE A 1 215 ? -6.145 -12.311 3.465 1.00 87.06 215 PHE A N 1
ATOM 1637 C CA . PHE A 1 215 ? -7.266 -12.956 2.759 1.00 87.06 215 PHE A CA 1
ATOM 1638 C C . PHE A 1 215 ? -6.841 -13.685 1.476 1.00 87.06 215 PHE A C 1
ATOM 1640 O O . PHE A 1 215 ? -7.651 -14.368 0.852 1.00 87.06 215 PHE A O 1
ATOM 1647 N N . ALA A 1 216 ? -5.589 -13.506 1.058 1.00 88.94 216 ALA A N 1
ATOM 1648 C CA . ALA A 1 216 ? -4.964 -14.205 -0.051 1.00 88.94 216 ALA A CA 1
ATOM 1649 C C . ALA A 1 216 ? -3.478 -14.383 0.274 1.00 88.94 216 ALA A C 1
ATOM 1651 O O . ALA A 1 216 ? -2.856 -13.459 0.798 1.00 88.94 216 ALA A O 1
ATOM 1652 N N . ALA A 1 217 ? -2.922 -15.543 -0.052 1.00 87.75 217 ALA A N 1
ATOM 1653 C CA . ALA A 1 217 ? -1.511 -15.864 0.107 1.00 87.75 217 ALA A CA 1
ATOM 1654 C C . ALA A 1 217 ? -1.063 -16.722 -1.082 1.00 87.75 217 ALA A C 1
ATOM 1656 O O . ALA A 1 217 ? -1.867 -17.483 -1.629 1.00 87.75 217 ALA A O 1
ATOM 1657 N N . ALA A 1 218 ? 0.199 -16.596 -1.474 1.00 86.38 218 ALA A N 1
ATOM 1658 C CA . ALA A 1 218 ? 0.851 -17.471 -2.435 1.00 86.38 218 ALA A CA 1
ATOM 1659 C C . ALA A 1 218 ? 2.351 -17.575 -2.137 1.00 86.38 218 ALA A C 1
ATOM 1661 O O . ALA A 1 218 ? 2.951 -16.625 -1.630 1.00 86.38 218 ALA A O 1
ATOM 1662 N N . ASN A 1 219 ? 2.888 -18.741 -2.482 1.00 81.50 219 ASN A N 1
ATOM 1663 C CA . ASN A 1 219 ? 4.290 -19.137 -2.608 1.00 81.50 219 ASN A CA 1
ATOM 1664 C C . ASN A 1 219 ? 4.336 -20.215 -3.716 1.00 81.50 219 ASN A C 1
ATOM 1666 O O . ASN A 1 219 ? 3.384 -20.197 -4.543 1.00 81.50 219 ASN A O 1
#

Radius of gyration: 26.35 Å; Cα contacts (8 Å, |Δi|>4): 402; chains: 1; bounding box: 53×88×60 Å

Nearest PDB structures (foldseek):
  2if6-assembly2_B  TM=7.599E-01  e=3.755E-05  Escherichia coli O157:H7
  5dze-assembly1_A  TM=1.699E-01  e=5.348E+00  Vitis vinifera

Mean predicted aligned error: 12.81 Å

Secondary structure (DSSP, 8-state):
----S-----------------------THHHHHHHHHH-S------TTGGGSTTS---TT------S------TT--TT-EEEEE-TTS--EEEEE-TTT-SSTTSEEEEEE---TT--EEEEEGGGGGGSSEEEEEE-TT--HHHHHHHHHHHHHTTTPPB-TT--TT-TTSB-TTHHHHHHHHHHT-----TT--SS--HHHHHH-TT-EEEEEE-